Protein AF-A0A0R1QRH5-F1 (afdb_monomer_lite)

Radius of gyration: 29.54 Å; chains: 1; bounding box: 56×27×82 Å

Sequence (193 aa):
MGLSQEQFAEKVGSLTGSNTISKGTVNNWEHGRNKPNKARQVAIAKLGGITRDELINDEYGWELWSKATGISEERIKQEYDRMYQAGRVKKEDDIQDIIGQAVANLSGDGQTDAGAINQIEYAILNLGSMVDNFYIDDEKKKKYADKYGLLSFANLDDIFYDDMNPDVYHEIFKILQNTRMQLDDLKEKYHLH

Structure (mmCIF, N/CA/C/O backbone):
data_AF-A0A0R1QRH5-F1
#
_entry.id   AF-A0A0R1QRH5-F1
#
loop_
_atom_site.group_PDB
_atom_site.id
_atom_site.type_symbol
_atom_site.label_atom_id
_atom_site.label_alt_id
_atom_site.label_comp_id
_atom_site.label_asym_id
_atom_site.label_entity_id
_atom_site.label_seq_id
_atom_site.pdbx_PDB_ins_code
_atom_site.Cartn_x
_atom_site.Cartn_y
_atom_site.Cartn_z
_atom_site.occupancy
_atom_site.B_iso_or_equiv
_atom_site.auth_seq_id
_atom_site.auth_comp_id
_atom_site.auth_asym_id
_atom_site.auth_atom_id
_atom_site.pdbx_PDB_model_num
ATOM 1 N N . MET A 1 1 ? -6.198 -13.221 36.499 1.00 60.09 1 MET A N 1
ATOM 2 C CA . MET A 1 1 ? -6.002 -12.883 37.930 1.00 60.09 1 MET A CA 1
ATOM 3 C C . MET A 1 1 ? -7.073 -13.615 38.727 1.00 60.09 1 MET A C 1
ATOM 5 O O . MET A 1 1 ? -8.237 -13.350 38.486 1.00 60.09 1 MET A O 1
ATOM 9 N N . GLY A 1 2 ? -6.734 -14.576 39.590 1.00 77.50 2 GLY A N 1
ATOM 10 C CA . GLY A 1 2 ? -7.715 -15.410 40.314 1.00 77.50 2 GLY A CA 1
ATOM 11 C C . GLY A 1 2 ? -8.435 -14.700 41.471 1.00 77.50 2 GLY A C 1
ATOM 12 O O . GLY A 1 2 ? -8.489 -15.240 42.568 1.00 77.50 2 GLY A O 1
ATOM 13 N N . LEU A 1 3 ? -8.910 -13.471 41.256 1.00 88.94 3 LEU A N 1
ATOM 14 C CA . LEU A 1 3 ? -9.613 -12.664 42.257 1.00 88.94 3 LEU A CA 1
ATOM 15 C C . LEU A 1 3 ? -11.124 -12.839 42.113 1.00 88.94 3 LEU A C 1
ATOM 17 O O . LEU A 1 3 ? -11.632 -12.932 40.997 1.00 88.94 3 LEU A O 1
ATOM 21 N N . SER A 1 4 ? -11.854 -12.811 43.228 1.00 94.75 4 SER A N 1
ATOM 22 C CA . SER A 1 4 ? -13.307 -12.642 43.170 1.00 94.75 4 SER A CA 1
ATOM 23 C C . SER A 1 4 ? -13.672 -11.208 42.761 1.00 94.75 4 SER A C 1
ATOM 25 O O . SER A 1 4 ? -12.898 -10.273 42.977 1.00 94.75 4 SER A O 1
ATOM 27 N N . GLN A 1 5 ? -14.879 -11.006 42.223 1.00 93.25 5 GLN A N 1
ATOM 28 C CA . GLN A 1 5 ? -15.401 -9.667 41.910 1.00 93.25 5 GLN A CA 1
ATOM 29 C C . GLN A 1 5 ? -15.382 -8.727 43.134 1.00 93.25 5 GLN A C 1
ATOM 31 O O . GLN A 1 5 ? -15.121 -7.537 42.986 1.00 93.25 5 GLN A O 1
ATOM 36 N N . GLU A 1 6 ? -15.625 -9.260 44.339 1.00 94.81 6 GLU A N 1
ATOM 37 C CA . GLU A 1 6 ? -15.568 -8.518 45.610 1.00 94.81 6 GLU A CA 1
ATOM 38 C C . GLU A 1 6 ? -14.135 -8.027 45.892 1.00 94.81 6 GLU A C 1
ATOM 40 O O . GLU A 1 6 ? -13.902 -6.838 46.086 1.00 94.81 6 GLU A O 1
ATOM 45 N N . GLN A 1 7 ? -13.150 -8.927 45.801 1.00 94.19 7 GLN A N 1
ATOM 46 C CA . GLN A 1 7 ? -11.734 -8.606 46.021 1.00 94.19 7 GLN A CA 1
ATOM 47 C C . GLN A 1 7 ? -11.191 -7.641 44.963 1.00 94.19 7 GLN A C 1
ATOM 49 O O . GLN A 1 7 ? -10.349 -6.786 45.249 1.00 94.19 7 GLN A O 1
ATOM 54 N N . PHE A 1 8 ? -11.652 -7.782 43.719 1.00 94.44 8 PHE A N 1
ATOM 55 C CA . PHE A 1 8 ? -11.310 -6.860 42.647 1.00 94.44 8 PHE A CA 1
ATOM 56 C C . PHE A 1 8 ? -11.892 -5.465 42.912 1.00 94.44 8 PHE A C 1
ATOM 58 O O . PHE A 1 8 ? -11.172 -4.473 42.794 1.00 94.44 8 PHE A O 1
ATOM 65 N N . ALA A 1 9 ? -13.157 -5.384 43.344 1.00 94.38 9 ALA A N 1
ATOM 66 C CA . ALA A 1 9 ? -13.808 -4.131 43.714 1.00 94.38 9 ALA A CA 1
ATOM 67 C C . ALA A 1 9 ? -13.055 -3.403 44.840 1.00 94.38 9 ALA A C 1
ATOM 69 O O . ALA A 1 9 ? -12.775 -2.212 44.707 1.00 94.38 9 ALA A O 1
ATOM 70 N N . GLU A 1 10 ? -12.657 -4.122 45.894 1.00 93.94 10 GLU A N 1
ATOM 71 C CA . GLU A 1 10 ? -11.872 -3.575 47.010 1.00 93.94 10 GLU A CA 1
ATOM 72 C C . GLU A 1 10 ? -10.515 -3.025 46.552 1.00 93.94 10 GLU A C 1
ATOM 74 O O . GLU A 1 10 ? -10.138 -1.907 46.912 1.00 93.94 10 GLU A O 1
ATOM 79 N N . LYS A 1 11 ? -9.787 -3.771 45.710 1.00 93.75 11 LYS A N 1
ATOM 80 C CA . LYS A 1 11 ? -8.481 -3.340 45.184 1.00 93.75 11 LYS A CA 1
ATOM 81 C C . LYS A 1 11 ? -8.592 -2.084 44.319 1.00 93.75 11 LYS A C 1
ATOM 83 O O . LYS A 1 11 ? -7.797 -1.159 44.481 1.00 93.75 11 LYS A O 1
ATOM 88 N N . VAL A 1 12 ? -9.580 -2.024 43.424 1.00 93.44 12 VAL A N 1
ATOM 89 C CA . VAL A 1 12 ? -9.830 -0.828 42.601 1.00 93.44 12 VAL A CA 1
ATOM 90 C C . VAL A 1 12 ? -10.308 0.340 43.477 1.00 93.44 12 VAL A C 1
ATOM 92 O O . VAL A 1 12 ? -9.882 1.477 43.268 1.00 93.44 12 VAL A O 1
ATOM 95 N N . GLY A 1 13 ? -11.147 0.078 44.483 1.00 92.94 13 GLY A N 1
ATOM 96 C CA . GLY A 1 13 ? -11.632 1.074 45.443 1.00 92.94 13 GLY A CA 1
ATOM 97 C C . GLY A 1 13 ? -10.495 1.721 46.230 1.00 92.94 13 GLY A C 1
ATOM 98 O O . GLY A 1 13 ? -10.373 2.944 46.239 1.00 92.94 13 GLY A O 1
ATOM 99 N N . SER A 1 14 ? -9.588 0.907 46.775 1.00 92.62 14 SER A N 1
ATOM 100 C CA . SER A 1 14 ? -8.393 1.369 47.492 1.00 92.62 14 SER A CA 1
ATOM 101 C C . SER A 1 14 ? -7.494 2.260 46.624 1.00 92.62 14 SER A C 1
ATOM 103 O O . SER A 1 14 ? -7.075 3.328 47.063 1.00 92.62 14 SER A O 1
ATOM 105 N N . LEU A 1 15 ? -7.263 1.881 45.362 1.00 90.44 15 LEU A N 1
ATOM 106 C CA . LEU A 1 15 ? -6.448 2.662 44.422 1.00 90.44 15 LEU A CA 1
ATOM 107 C C . LEU A 1 15 ? -7.101 3.973 43.966 1.00 90.44 15 LEU A C 1
ATOM 109 O O . LEU A 1 15 ? -6.401 4.873 43.506 1.00 90.44 15 LEU A O 1
ATOM 113 N N . THR A 1 16 ? -8.426 4.079 44.060 1.00 90.12 16 THR A N 1
ATOM 114 C CA . THR A 1 16 ? -9.187 5.260 43.624 1.00 90.12 16 THR A CA 1
ATOM 115 C C . THR A 1 16 ? -9.696 6.117 44.784 1.00 90.12 16 THR A C 1
ATOM 117 O O . THR A 1 16 ? -10.337 7.135 44.536 1.00 90.12 16 THR A O 1
ATOM 120 N N . GLY A 1 17 ? -9.434 5.722 46.037 1.00 87.75 17 GLY A N 1
ATOM 121 C CA . GLY A 1 17 ? -9.999 6.367 47.228 1.00 87.75 17 GLY A CA 1
ATOM 122 C C . GLY A 1 17 ? -11.529 6.271 47.297 1.00 87.75 17 GLY A C 1
ATOM 123 O O . GLY A 1 17 ? -12.182 7.145 47.862 1.00 87.75 17 GLY A O 1
ATOM 124 N N . SER A 1 18 ? -12.115 5.252 46.662 1.00 81.44 18 SER A N 1
ATOM 125 C CA . SER A 1 18 ? -13.559 5.107 46.491 1.00 81.44 18 SER A CA 1
ATOM 126 C C . SER A 1 18 ? -14.101 3.938 47.306 1.00 81.44 18 SER A C 1
ATOM 128 O O . SER A 1 18 ? -13.726 2.791 47.082 1.00 81.44 18 SER A O 1
ATOM 130 N N . ASN A 1 19 ? -15.073 4.224 48.175 1.00 78.44 19 ASN A N 1
ATOM 131 C CA . ASN A 1 19 ? -15.760 3.214 48.991 1.00 78.44 19 ASN A CA 1
ATOM 132 C C . ASN A 1 19 ? -17.087 2.749 48.357 1.00 78.44 19 ASN A C 1
ATOM 134 O O . ASN A 1 19 ? -17.897 2.103 49.010 1.00 78.44 19 ASN A O 1
ATOM 138 N N . THR A 1 20 ? -17.350 3.128 47.100 1.00 80.94 20 THR A N 1
ATOM 139 C CA . THR A 1 20 ? -18.638 2.896 46.419 1.00 80.94 20 THR A CA 1
ATOM 140 C C . THR A 1 20 ? -18.567 1.845 45.314 1.00 80.94 20 THR A C 1
ATOM 142 O O . THR A 1 20 ? -19.569 1.579 44.650 1.00 80.94 20 THR A O 1
ATOM 145 N N . ILE A 1 21 ? -17.396 1.246 45.082 1.00 89.62 21 ILE A N 1
ATOM 146 C CA . ILE A 1 21 ? -17.233 0.186 44.085 1.00 89.62 21 ILE A CA 1
ATOM 147 C C . ILE A 1 21 ? -17.702 -1.124 44.715 1.00 89.62 21 ILE A C 1
ATOM 149 O O . ILE A 1 21 ? -17.049 -1.659 45.602 1.00 89.62 21 ILE A O 1
ATOM 153 N N . SER A 1 22 ? -18.853 -1.621 44.268 1.00 92.75 22 SER A N 1
ATOM 154 C CA . SER A 1 22 ? -19.425 -2.886 44.738 1.00 92.75 22 SER A CA 1
ATOM 155 C C . SER A 1 22 ? -19.122 -4.037 43.781 1.00 92.75 22 SER A C 1
ATOM 157 O O . SER A 1 22 ? -18.881 -3.817 42.589 1.00 92.75 22 SER A O 1
ATOM 159 N N . LYS A 1 23 ? -19.261 -5.279 44.257 1.00 94.75 23 LYS A N 1
ATOM 160 C CA . LYS A 1 23 ? -19.284 -6.478 43.404 1.00 94.75 23 LYS A CA 1
ATOM 161 C C . LYS A 1 23 ? -20.224 -6.331 42.201 1.00 94.75 23 LYS A C 1
ATOM 163 O O . LYS A 1 23 ? -19.854 -6.668 41.082 1.00 94.75 23 LYS A O 1
ATOM 168 N N . GLY A 1 24 ? -21.422 -5.774 42.407 1.00 94.44 24 GLY A N 1
ATOM 169 C CA . GLY A 1 24 ? -22.390 -5.545 41.328 1.00 94.44 24 GLY A CA 1
ATOM 170 C C . GLY A 1 24 ? -21.883 -4.578 40.251 1.00 94.44 24 GLY A C 1
ATOM 171 O O . GLY A 1 24 ? -22.200 -4.740 39.074 1.00 94.44 24 GLY A O 1
ATOM 172 N N . THR A 1 25 ? -21.050 -3.608 40.635 1.00 93.44 25 THR A N 1
ATOM 173 C CA . THR A 1 25 ? -20.404 -2.681 39.695 1.00 93.44 25 THR A CA 1
ATOM 174 C C . THR A 1 25 ? -19.393 -3.413 38.815 1.00 93.44 25 THR A C 1
ATOM 176 O O . THR A 1 25 ? -19.434 -3.258 37.599 1.00 93.44 25 THR A O 1
ATOM 179 N N . VAL A 1 26 ? -18.540 -4.252 39.413 1.00 93.44 26 VAL A N 1
ATOM 180 C CA . VAL A 1 26 ? -17.563 -5.074 38.677 1.00 93.44 26 VAL A CA 1
ATOM 181 C C . VAL A 1 26 ? -18.271 -6.059 37.750 1.00 93.44 26 VAL A C 1
ATOM 183 O O . VAL A 1 26 ? -17.925 -6.150 36.577 1.00 93.44 26 VAL A O 1
ATOM 186 N N . ASN A 1 27 ? -19.335 -6.705 38.230 1.00 94.44 27 ASN A N 1
ATOM 187 C CA . ASN A 1 27 ? -20.154 -7.592 37.410 1.00 94.44 27 ASN A CA 1
ATOM 188 C C . ASN A 1 27 ? -20.709 -6.883 36.162 1.00 94.44 27 ASN A C 1
ATOM 190 O O . ASN A 1 27 ? -20.750 -7.469 35.085 1.00 94.44 27 ASN A O 1
ATOM 194 N N . ASN A 1 28 ? -21.131 -5.621 36.279 1.00 93.94 28 ASN A N 1
ATOM 195 C CA . ASN A 1 28 ? -21.607 -4.859 35.125 1.00 93.94 28 ASN A CA 1
ATOM 196 C C . ASN A 1 28 ? -20.487 -4.524 34.126 1.00 93.94 28 ASN A C 1
ATOM 198 O O . ASN A 1 28 ? -20.770 -4.514 32.930 1.00 93.94 28 ASN A O 1
ATOM 202 N N . TRP A 1 29 ? -19.249 -4.304 34.585 1.00 92.19 29 TRP A N 1
ATOM 203 C CA . TRP A 1 29 ? -18.086 -4.115 33.706 1.00 92.19 29 TRP A CA 1
ATOM 204 C C . TRP A 1 29 ? -17.745 -5.389 32.935 1.00 92.19 29 TRP A C 1
ATOM 206 O O . TRP A 1 29 ? -17.597 -5.334 31.719 1.00 92.19 29 TRP A O 1
ATOM 216 N N . GLU A 1 30 ? -17.686 -6.533 33.622 1.00 85.69 30 GLU A N 1
ATOM 217 C CA . GLU A 1 30 ? -17.360 -7.834 33.014 1.00 85.69 30 GLU A CA 1
ATOM 218 C C . GLU A 1 30 ? -18.387 -8.268 31.961 1.00 85.69 30 GLU A C 1
ATOM 220 O O . GLU A 1 30 ? -18.036 -8.908 30.977 1.00 85.69 30 GLU A O 1
ATOM 225 N N . HIS A 1 31 ? -19.652 -7.881 32.138 1.00 86.00 31 HIS A N 1
ATOM 226 C CA . HIS A 1 31 ? -20.731 -8.177 31.191 1.00 86.00 31 HIS A CA 1
ATOM 227 C C . HIS A 1 31 ? -21.002 -7.028 30.206 1.00 86.00 31 HIS A C 1
ATOM 229 O O . HIS A 1 31 ? -22.035 -7.031 29.537 1.00 86.00 31 HIS A O 1
ATOM 235 N N . GLY A 1 32 ? -20.144 -6.002 30.161 1.00 81.12 32 GLY A N 1
ATOM 236 C CA . GLY A 1 32 ? -20.257 -4.888 29.213 1.00 81.12 32 GLY A CA 1
ATOM 237 C C . GLY A 1 32 ? -21.493 -3.993 29.382 1.00 81.12 32 GLY A C 1
ATOM 238 O O . GLY A 1 32 ? -21.798 -3.199 28.496 1.00 81.12 32 GLY A O 1
ATOM 239 N N . ARG A 1 33 ? -22.215 -4.077 30.509 1.00 86.25 33 ARG A N 1
ATOM 240 C CA . ARG A 1 33 ? -23.429 -3.273 30.761 1.00 86.25 33 ARG A CA 1
ATOM 241 C C . ARG A 1 33 ? -23.113 -1.801 31.007 1.00 86.25 33 ARG A C 1
ATOM 243 O O . ARG A 1 33 ? -23.929 -0.934 30.716 1.00 86.25 33 ARG A O 1
ATOM 250 N N . ASN A 1 34 ? -21.945 -1.513 31.577 1.00 86.94 34 ASN A N 1
ATOM 251 C CA . ASN A 1 34 ? -21.386 -0.170 31.670 1.00 86.94 34 ASN A CA 1
ATOM 252 C C . ASN A 1 34 ? -19.852 -0.228 31.676 1.00 86.94 34 ASN A C 1
ATOM 254 O O . ASN A 1 34 ? -19.261 -1.282 31.895 1.00 86.94 34 ASN A O 1
ATOM 258 N N . LYS A 1 35 ? -19.199 0.914 31.432 1.00 84.44 35 LYS A N 1
ATOM 259 C CA . LYS A 1 35 ? -17.733 1.018 31.439 1.00 84.44 35 LYS A CA 1
ATOM 260 C C . LYS A 1 35 ? -17.228 1.666 32.736 1.00 84.44 35 LYS A C 1
ATOM 262 O O . LYS A 1 35 ? -17.882 2.575 33.260 1.00 84.44 35 LYS A O 1
ATOM 267 N N . PRO A 1 36 ? -16.060 1.254 33.263 1.00 89.25 36 PRO A N 1
ATOM 268 C CA . PRO A 1 36 ? -15.395 1.986 34.335 1.00 89.25 36 PRO A CA 1
ATOM 269 C C . PRO A 1 36 ? -15.039 3.405 33.864 1.00 89.25 36 PRO A C 1
ATOM 271 O O . PRO A 1 36 ? -14.692 3.615 32.703 1.00 89.25 36 PRO A O 1
ATOM 274 N N . ASN A 1 37 ? -15.108 4.389 34.766 1.00 88.12 37 ASN A N 1
ATOM 275 C CA . ASN A 1 37 ? -14.683 5.763 34.473 1.00 88.12 37 ASN A CA 1
ATOM 276 C C . ASN A 1 37 ? -13.148 5.877 34.384 1.00 88.12 37 ASN A C 1
ATOM 278 O O . ASN A 1 37 ? -12.430 4.948 34.748 1.00 88.12 37 ASN A O 1
ATOM 282 N N . LYS A 1 38 ? -12.632 7.037 33.953 1.00 82.31 38 LYS A N 1
ATOM 283 C CA . LYS A 1 38 ? -11.192 7.248 33.713 1.00 82.31 38 LYS A CA 1
ATOM 284 C C . LYS A 1 38 ? -10.303 6.887 34.913 1.00 82.31 38 LYS A C 1
ATOM 286 O O . LYS A 1 38 ? -9.314 6.187 34.734 1.00 82.31 38 LYS A O 1
ATOM 291 N N . ALA A 1 39 ? -10.658 7.314 36.127 1.00 88.56 39 ALA A N 1
ATOM 292 C CA . ALA A 1 39 ? -9.879 7.005 37.331 1.00 88.56 39 ALA A CA 1
ATOM 293 C C . ALA A 1 39 ? -9.845 5.494 37.622 1.00 88.56 39 ALA A C 1
ATOM 295 O O . ALA A 1 39 ? -8.798 4.938 37.950 1.00 88.56 39 ALA A O 1
ATOM 296 N N . ARG A 1 40 ? -10.981 4.813 37.437 1.00 92.56 40 ARG A N 1
ATOM 297 C CA . ARG A 1 40 ? -11.092 3.359 37.606 1.00 92.56 40 ARG A CA 1
ATOM 298 C C . ARG A 1 40 ? -10.329 2.599 36.523 1.00 92.56 40 ARG A C 1
ATOM 300 O O . ARG A 1 40 ? -9.667 1.629 36.854 1.00 92.56 40 ARG A O 1
ATOM 307 N N . GLN A 1 41 ? -10.344 3.062 35.274 1.00 89.44 41 GLN A N 1
ATOM 308 C CA . GLN A 1 41 ? -9.533 2.489 34.191 1.00 89.44 41 GLN A CA 1
ATOM 309 C C . GLN A 1 41 ? -8.037 2.530 34.534 1.00 89.44 41 GLN A C 1
ATOM 311 O O . GLN A 1 41 ? -7.362 1.515 34.440 1.00 89.44 41 GLN A O 1
ATOM 316 N N . VAL A 1 42 ? -7.519 3.666 35.015 1.00 86.44 42 VAL A N 1
ATOM 317 C CA . VAL A 1 42 ? -6.109 3.767 35.447 1.00 86.44 42 VAL A CA 1
ATOM 318 C C . VAL A 1 42 ? -5.790 2.768 36.563 1.00 86.44 42 VAL A C 1
ATOM 320 O O . VAL A 1 42 ? -4.761 2.098 36.519 1.00 86.44 42 VAL A O 1
ATOM 323 N N . ALA A 1 43 ? -6.671 2.642 37.558 1.00 92.06 43 ALA A N 1
ATOM 324 C CA . ALA A 1 43 ? -6.479 1.703 38.661 1.00 92.06 43 ALA A CA 1
ATOM 325 C C . ALA A 1 43 ? -6.509 0.236 38.201 1.00 92.06 43 ALA A C 1
ATOM 327 O O . ALA A 1 43 ? -5.672 -0.554 38.629 1.00 92.06 43 ALA A O 1
ATOM 328 N N . ILE A 1 44 ? -7.438 -0.120 37.311 1.00 91.44 44 ILE A N 1
ATOM 329 C CA . ILE A 1 44 ? -7.543 -1.463 36.729 1.00 91.44 44 ILE A CA 1
ATOM 330 C C . ILE A 1 44 ? -6.289 -1.793 35.910 1.00 91.44 44 ILE A C 1
ATOM 332 O O . ILE A 1 44 ? -5.717 -2.866 36.083 1.00 91.44 44 ILE A O 1
ATOM 336 N N . ALA A 1 45 ? -5.819 -0.856 35.086 1.00 87.12 45 ALA A N 1
ATOM 337 C CA . ALA A 1 45 ? -4.615 -1.024 34.281 1.00 87.12 45 ALA A CA 1
ATOM 338 C C . ALA A 1 45 ? -3.389 -1.270 35.172 1.00 87.12 45 ALA A C 1
ATOM 340 O O . ALA A 1 45 ? -2.663 -2.247 34.995 1.00 87.12 45 ALA A O 1
ATOM 341 N N . LYS A 1 46 ? -3.252 -0.469 36.238 1.00 90.50 46 LYS A N 1
ATOM 342 C CA . LYS A 1 46 ? -2.205 -0.634 37.252 1.00 90.50 46 LYS A CA 1
ATOM 343 C C . LYS A 1 46 ? -2.244 -2.007 37.933 1.00 90.50 46 LYS A C 1
ATOM 345 O O . LYS A 1 46 ? -1.188 -2.572 38.192 1.00 90.50 46 LYS A O 1
ATOM 350 N N . LEU A 1 47 ? -3.430 -2.549 38.227 1.00 91.69 47 LEU A N 1
ATOM 351 C CA . LEU A 1 47 ? -3.568 -3.904 38.784 1.00 91.69 47 LEU A CA 1
ATOM 352 C C . LEU A 1 47 ? -3.153 -4.991 37.788 1.00 91.69 47 LEU A C 1
ATOM 354 O O . LEU A 1 47 ? -2.605 -6.008 38.203 1.00 91.69 47 LEU A O 1
ATOM 358 N N . GLY A 1 48 ? -3.415 -4.771 36.499 1.00 85.56 48 GLY A N 1
ATOM 359 C CA . GLY A 1 48 ? -3.006 -5.659 35.412 1.00 85.56 48 GLY A CA 1
ATOM 360 C C . GLY A 1 48 ? -1.542 -5.514 34.992 1.00 85.56 48 GLY A C 1
ATOM 361 O O . GLY A 1 48 ? -1.082 -6.315 34.189 1.00 85.56 48 GLY A O 1
ATOM 362 N N . GLY A 1 49 ? -0.813 -4.523 35.519 1.00 85.12 49 GLY A N 1
ATOM 363 C CA . GLY A 1 49 ? 0.556 -4.221 35.090 1.00 85.12 49 GLY A CA 1
ATOM 364 C C . GLY A 1 49 ? 0.648 -3.636 33.676 1.00 85.12 49 GLY A C 1
ATOM 365 O O . GLY A 1 49 ? 1.721 -3.671 33.088 1.00 85.12 49 GLY A O 1
ATOM 366 N N . ILE A 1 50 ? -0.459 -3.107 33.151 1.00 81.56 50 ILE A N 1
ATOM 367 C CA . ILE A 1 50 ? -0.565 -2.501 31.820 1.00 81.56 50 ILE A CA 1
ATOM 368 C C . ILE A 1 50 ? -0.831 -0.996 31.940 1.00 81.56 50 ILE A C 1
ATOM 370 O O . ILE A 1 50 ? -1.191 -0.477 33.003 1.00 81.56 50 ILE A O 1
ATOM 374 N N . THR A 1 51 ? -0.655 -0.268 30.848 1.00 78.06 51 THR A N 1
ATOM 375 C CA . THR A 1 51 ? -1.041 1.136 30.731 1.00 78.06 51 THR A CA 1
ATOM 376 C C . THR A 1 51 ? -2.556 1.275 30.630 1.00 78.06 51 THR A C 1
ATOM 378 O O . THR A 1 51 ? -3.280 0.350 30.258 1.00 78.06 51 THR A O 1
ATOM 381 N N . ARG A 1 52 ? -3.070 2.464 30.981 1.00 78.31 52 ARG A N 1
ATOM 382 C CA . ARG A 1 52 ? -4.488 2.770 30.767 1.00 78.31 52 ARG A CA 1
ATOM 383 C C . ARG A 1 52 ? -4.836 2.546 29.302 1.00 78.31 52 ARG A C 1
ATOM 385 O O . ARG A 1 52 ? -5.841 1.909 29.052 1.00 78.31 52 ARG A O 1
ATOM 392 N N . ASP A 1 53 ? -4.017 3.032 28.380 1.00 67.94 53 ASP A N 1
ATOM 393 C CA . ASP A 1 53 ? -4.308 2.928 26.955 1.00 67.94 53 ASP A CA 1
ATOM 394 C C . ASP A 1 53 ? -4.370 1.454 26.515 1.00 67.94 53 ASP A C 1
ATOM 396 O O . ASP A 1 53 ? -5.353 1.086 25.901 1.00 67.94 53 ASP A O 1
ATOM 400 N N . GLU A 1 54 ? -3.490 0.561 26.979 1.00 64.25 54 GLU A N 1
ATOM 401 C CA . GLU A 1 54 ? -3.620 -0.899 26.747 1.00 64.25 54 GLU A CA 1
ATOM 402 C C . GLU A 1 54 ? -4.895 -1.532 27.347 1.00 64.25 54 GLU A C 1
ATOM 404 O O . GLU A 1 54 ? -5.351 -2.570 26.879 1.00 64.25 54 GLU A O 1
ATOM 409 N N . LEU A 1 55 ? -5.485 -0.938 28.391 1.00 77.38 55 LEU A N 1
ATOM 410 C CA . LEU A 1 55 ? -6.732 -1.424 28.994 1.00 77.38 55 LEU A CA 1
ATOM 411 C C . LEU A 1 55 ? -7.985 -0.989 28.217 1.00 77.38 55 LEU A C 1
ATOM 413 O O . LEU A 1 55 ? -8.977 -1.716 28.187 1.00 77.38 55 LEU A O 1
ATOM 417 N N . ILE A 1 56 ? -7.998 0.245 27.709 1.00 74.62 56 ILE A N 1
ATOM 418 C CA . ILE A 1 56 ? -9.181 0.852 27.067 1.00 74.62 56 ILE A CA 1
ATOM 419 C C . ILE A 1 56 ? -9.117 0.872 25.553 1.00 74.62 56 ILE A C 1
ATOM 421 O O . ILE A 1 56 ? -10.179 0.983 24.936 1.00 74.62 56 ILE A O 1
ATOM 425 N N . ASN A 1 57 ? -7.927 0.814 24.969 1.00 60.22 57 ASN A N 1
ATOM 426 C CA . ASN A 1 57 ? -7.793 0.925 23.539 1.00 60.22 57 ASN A CA 1
ATOM 427 C C . ASN A 1 57 ? -7.821 -0.446 22.904 1.00 60.22 57 ASN A C 1
ATOM 429 O O . ASN A 1 57 ? -6.900 -1.248 23.015 1.00 60.22 57 ASN A O 1
ATOM 433 N N . ASP A 1 58 ? -8.901 -0.578 22.140 1.00 59.81 58 ASP A N 1
ATOM 434 C CA . ASP A 1 58 ? -8.775 -0.991 20.764 1.00 59.81 58 ASP A CA 1
ATOM 435 C C . ASP A 1 58 ? -8.472 -2.471 20.616 1.00 59.81 58 ASP A C 1
ATOM 437 O O . ASP A 1 58 ? -7.400 -2.870 20.172 1.00 59.81 58 ASP A O 1
ATOM 441 N N . GLU A 1 59 ? -9.487 -3.271 20.966 1.00 61.16 59 GLU A N 1
ATOM 442 C CA . GLU A 1 59 ? -9.525 -4.730 20.797 1.00 61.16 59 GLU A CA 1
ATOM 443 C C . GLU A 1 59 ? -8.935 -5.177 19.449 1.00 61.16 59 GLU A C 1
ATOM 445 O O . GLU A 1 59 ? -8.387 -6.272 19.352 1.00 61.16 59 GLU A O 1
ATOM 450 N N . TYR A 1 60 ? -9.003 -4.304 18.435 1.00 64.69 60 TYR A N 1
ATOM 451 C CA . TYR A 1 60 ? -8.569 -4.562 17.075 1.00 64.69 60 TYR A CA 1
ATOM 452 C C . TYR A 1 60 ? -7.551 -3.552 16.501 1.00 64.69 60 TYR A C 1
ATOM 454 O O . TYR A 1 60 ? -7.262 -3.625 15.319 1.00 64.69 60 TYR A O 1
ATOM 462 N N . GLY A 1 61 ? -6.947 -2.632 17.250 1.00 73.75 61 GLY A N 1
ATOM 463 C CA . GLY A 1 61 ? -5.893 -1.744 16.710 1.00 73.75 61 GLY A CA 1
ATOM 464 C C . GLY A 1 61 ? -6.309 -0.590 15.753 1.00 73.75 61 GLY A C 1
ATOM 465 O O . GLY A 1 61 ? -5.421 0.054 15.194 1.00 73.75 61 GLY A O 1
ATOM 466 N N . TRP A 1 62 ? -7.598 -0.253 15.585 1.00 81.69 62 TRP A N 1
ATOM 467 C CA . TRP A 1 62 ? -8.097 0.917 14.831 1.00 81.69 62 TRP A CA 1
ATOM 468 C C . TRP A 1 62 ? -7.390 2.261 15.113 1.00 81.69 62 TRP A C 1
ATOM 470 O O . TRP A 1 62 ? -7.035 2.965 14.168 1.00 81.69 62 TRP A O 1
ATOM 480 N N . GLU A 1 63 ? -7.197 2.652 16.377 1.00 83.75 63 GLU A N 1
ATOM 481 C CA . GLU A 1 63 ? -6.547 3.914 16.766 1.00 83.75 63 GLU A CA 1
ATOM 482 C C . GLU A 1 63 ? -5.056 3.882 16.407 1.00 83.75 63 GLU A C 1
ATOM 484 O O . GLU A 1 63 ? -4.495 4.888 15.963 1.00 83.75 63 GLU A O 1
ATOM 489 N N . LEU A 1 64 ? -4.406 2.723 16.568 1.00 84.25 64 LEU A N 1
ATOM 490 C CA . LEU A 1 64 ? -3.006 2.537 16.177 1.00 84.25 64 LEU A CA 1
ATOM 491 C C . LEU A 1 64 ? -2.841 2.704 14.666 1.00 84.25 64 LEU A C 1
ATOM 493 O O . LEU A 1 64 ? -1.986 3.475 14.227 1.00 84.25 64 LEU A O 1
ATOM 497 N N . TRP A 1 65 ? -3.698 2.051 13.881 1.00 89.38 65 TRP A N 1
ATOM 498 C CA . TRP A 1 65 ? -3.733 2.206 12.429 1.00 89.38 65 TRP A CA 1
ATOM 499 C C . TRP A 1 65 ? -4.038 3.644 12.019 1.00 89.38 65 TRP A C 1
ATOM 501 O O . TRP A 1 65 ? -3.374 4.179 11.131 1.00 89.38 65 TRP A O 1
ATOM 511 N N . SER A 1 66 ? -4.970 4.310 12.701 1.00 91.25 66 SER A N 1
ATOM 512 C CA . SER A 1 66 ? -5.289 5.708 12.426 1.00 91.25 66 SER A CA 1
ATOM 513 C C . SER A 1 66 ? -4.089 6.630 12.656 1.00 91.25 66 SER A C 1
ATOM 515 O O . SER A 1 66 ? -3.737 7.424 11.783 1.00 91.25 66 SER A O 1
ATOM 517 N N . LYS A 1 67 ? -3.382 6.473 13.782 1.00 90.06 67 LYS A N 1
ATOM 518 C CA . LYS A 1 67 ? -2.158 7.237 14.077 1.00 90.06 67 LYS A CA 1
ATOM 519 C C . LYS A 1 67 ? -1.019 6.946 13.103 1.00 90.06 67 LYS A C 1
ATOM 521 O O . LYS A 1 67 ? -0.304 7.872 12.735 1.00 90.06 67 LYS A O 1
ATOM 526 N N . ALA A 1 68 ? -0.833 5.686 12.712 1.00 90.81 68 ALA A N 1
ATOM 527 C CA . ALA A 1 68 ? 0.254 5.281 11.822 1.00 90.81 68 ALA A CA 1
ATOM 528 C C . ALA A 1 68 ? 0.049 5.760 10.377 1.00 90.81 68 ALA A C 1
ATOM 530 O O . ALA A 1 68 ? 1.014 6.090 9.695 1.00 90.81 68 ALA A O 1
ATOM 531 N N . THR A 1 69 ? -1.201 5.798 9.916 1.00 92.50 69 THR A N 1
ATOM 532 C CA . THR A 1 69 ? -1.543 6.073 8.509 1.00 92.50 69 THR A CA 1
ATOM 533 C C . THR A 1 69 ? -2.032 7.500 8.274 1.00 92.50 69 THR A C 1
ATOM 535 O O . THR A 1 69 ? -2.039 7.972 7.141 1.00 92.50 69 THR A O 1
ATOM 538 N N . GLY A 1 70 ? -2.479 8.191 9.327 1.00 94.56 70 GLY A N 1
ATOM 539 C CA . GLY A 1 70 ? -3.168 9.478 9.228 1.00 94.56 70 GLY A CA 1
ATOM 540 C C . GLY A 1 70 ? -4.621 9.379 8.740 1.00 94.56 70 GLY A C 1
ATOM 541 O O . GLY A 1 70 ? -5.294 10.404 8.625 1.00 94.56 70 GLY A O 1
ATOM 542 N N . ILE A 1 71 ? -5.136 8.176 8.466 1.00 94.06 71 ILE A N 1
ATOM 543 C CA . ILE A 1 71 ? -6.540 7.943 8.100 1.00 94.06 71 ILE A CA 1
ATOM 544 C C . ILE A 1 71 ? -7.377 7.892 9.383 1.00 94.06 71 ILE A C 1
ATOM 546 O O . ILE A 1 71 ? -6.975 7.255 10.348 1.00 94.06 71 ILE A O 1
ATOM 550 N N . SER A 1 72 ? -8.548 8.533 9.439 1.00 95.06 72 SER A N 1
ATOM 551 C CA . SER A 1 72 ? -9.370 8.500 10.660 1.00 95.06 72 SER A CA 1
ATOM 552 C C . SER A 1 72 ? -9.970 7.114 10.916 1.00 95.06 72 SER A C 1
ATOM 554 O O . SER A 1 72 ? -10.323 6.400 9.974 1.00 95.06 72 SER A O 1
ATOM 556 N N . GLU A 1 73 ? -10.149 6.749 12.188 1.00 90.00 73 GLU A N 1
ATOM 557 C CA . GLU A 1 73 ? -10.785 5.482 12.573 1.00 90.00 73 GLU A CA 1
ATOM 558 C C . GLU A 1 73 ? -12.145 5.274 11.901 1.00 90.00 73 GLU A C 1
ATOM 560 O O . GLU A 1 73 ? -12.471 4.163 11.489 1.00 90.00 73 GLU A O 1
ATOM 565 N N . GLU A 1 74 ? -12.947 6.334 11.779 1.00 90.88 74 GLU A N 1
ATOM 566 C CA . GLU A 1 74 ? -14.265 6.272 11.150 1.00 90.88 74 GLU A CA 1
ATOM 567 C C . GLU A 1 74 ? -14.165 5.848 9.688 1.00 90.88 74 GLU A C 1
ATOM 569 O O . GLU A 1 74 ? -14.963 5.027 9.244 1.00 90.88 74 GLU A O 1
ATOM 574 N N . ARG A 1 75 ? -13.176 6.362 8.945 1.00 95.00 75 ARG A N 1
ATOM 575 C CA . ARG A 1 75 ? -12.979 5.982 7.541 1.00 95.00 75 ARG A CA 1
ATOM 576 C C . ARG A 1 75 ? -12.542 4.529 7.416 1.00 95.00 75 ARG A C 1
ATOM 578 O O . ARG A 1 75 ? -13.062 3.823 6.558 1.00 95.00 75 ARG A O 1
ATOM 585 N N . ILE A 1 76 ? -11.640 4.070 8.286 1.00 94.12 76 ILE A N 1
ATOM 586 C CA . ILE A 1 76 ? -11.187 2.671 8.291 1.00 94.12 76 ILE A CA 1
ATOM 587 C C . ILE A 1 76 ? -12.368 1.734 8.602 1.00 94.12 76 ILE A C 1
ATOM 589 O O . ILE A 1 76 ? -12.562 0.737 7.910 1.00 94.12 76 ILE A O 1
ATOM 593 N N . LYS A 1 77 ? -13.214 2.080 9.583 1.00 90.50 77 LYS A N 1
ATOM 594 C CA . LYS A 1 77 ? -14.416 1.302 9.939 1.00 90.50 77 LYS A CA 1
ATOM 595 C C . LYS A 1 77 ? -15.470 1.304 8.824 1.00 90.50 77 LYS A C 1
ATOM 597 O O . LYS A 1 77 ? -16.051 0.264 8.536 1.00 90.50 77 LYS A O 1
ATOM 602 N N . GLN A 1 78 ? -15.682 2.437 8.155 1.00 93.50 78 GLN A N 1
ATOM 603 C CA . GLN A 1 78 ? -16.572 2.514 6.990 1.00 93.50 78 GLN A CA 1
ATOM 604 C C . GLN A 1 78 ? -16.088 1.625 5.840 1.00 93.50 78 GLN A C 1
ATOM 606 O O . GLN A 1 78 ? -16.897 0.971 5.183 1.00 93.50 78 GLN A O 1
ATOM 611 N N . GLU A 1 79 ? -14.777 1.581 5.603 1.00 94.69 79 GLU A N 1
ATOM 612 C CA . GLU A 1 79 ? -14.204 0.725 4.568 1.00 94.69 79 GLU A CA 1
ATOM 613 C C . GLU A 1 79 ? -14.285 -0.763 4.936 1.00 94.69 79 GLU A C 1
ATOM 615 O O . GLU A 1 79 ? -14.637 -1.581 4.085 1.00 94.69 79 GLU A O 1
ATOM 620 N N . TYR A 1 80 ? -14.063 -1.109 6.209 1.00 91.06 80 TYR A N 1
ATOM 621 C CA . TYR A 1 80 ? -14.352 -2.442 6.744 1.00 91.06 80 TYR A CA 1
ATOM 622 C C . TYR A 1 80 ? -15.801 -2.859 6.445 1.00 91.06 80 TYR A C 1
ATOM 624 O O . TYR A 1 80 ? -16.035 -3.925 5.870 1.00 91.06 80 TYR A O 1
ATOM 632 N N . ASP A 1 81 ? -16.774 -2.001 6.769 1.00 88.81 81 ASP A N 1
ATOM 633 C CA . ASP A 1 81 ? -18.190 -2.288 6.539 1.00 88.81 81 ASP A CA 1
ATOM 634 C C . ASP A 1 81 ? -18.476 -2.474 5.044 1.00 88.81 81 ASP A C 1
ATOM 636 O O . ASP A 1 81 ? -19.149 -3.431 4.658 1.00 88.81 81 ASP A O 1
ATOM 640 N N . ARG A 1 82 ? -17.921 -1.612 4.180 1.00 94.31 82 ARG A N 1
ATOM 641 C CA . ARG A 1 82 ? -18.037 -1.746 2.719 1.00 94.31 82 ARG A CA 1
ATOM 642 C C . ARG A 1 82 ? -17.509 -3.099 2.241 1.00 94.31 82 ARG A C 1
ATOM 644 O O . ARG A 1 82 ? -18.194 -3.781 1.478 1.00 94.31 82 ARG A O 1
ATOM 651 N N . MET A 1 83 ? -16.312 -3.493 2.679 1.00 94.19 83 MET A N 1
ATOM 652 C CA . MET A 1 83 ? -15.692 -4.771 2.317 1.00 94.19 83 MET A CA 1
ATOM 653 C C . MET A 1 83 ? -16.533 -5.963 2.784 1.00 94.19 83 MET A C 1
ATOM 655 O O . MET A 1 83 ? -16.707 -6.922 2.027 1.00 94.19 83 MET A O 1
ATOM 659 N N . TYR A 1 84 ? -17.088 -5.890 3.996 1.00 89.06 84 TYR A N 1
ATOM 660 C CA . TYR A 1 84 ? -17.965 -6.921 4.543 1.00 89.06 84 TYR A CA 1
ATOM 661 C C . TYR A 1 84 ? -19.261 -7.049 3.733 1.00 89.06 84 TYR A C 1
ATOM 663 O O . TYR A 1 84 ? -19.624 -8.148 3.313 1.00 89.06 84 TYR A O 1
ATOM 671 N N . GLN A 1 85 ? -19.928 -5.930 3.427 1.00 90.94 85 GLN A N 1
ATOM 672 C CA . GLN A 1 85 ? -21.145 -5.926 2.602 1.00 90.94 85 GLN A CA 1
ATOM 673 C C . GLN A 1 85 ? -20.888 -6.413 1.171 1.00 90.94 85 GLN A C 1
ATOM 675 O O . GLN A 1 85 ? -21.741 -7.064 0.572 1.00 90.94 85 GLN A O 1
ATOM 680 N N . ALA A 1 86 ? -19.703 -6.137 0.625 1.00 93.75 86 ALA A N 1
ATOM 681 C CA . ALA A 1 86 ? -19.281 -6.625 -0.683 1.00 93.75 86 ALA A CA 1
ATOM 682 C C . ALA A 1 86 ? -18.865 -8.111 -0.683 1.00 93.75 86 ALA A C 1
ATOM 684 O O . ALA A 1 86 ? -18.498 -8.635 -1.735 1.00 93.75 86 ALA A O 1
ATOM 685 N N . GLY A 1 87 ? -18.874 -8.787 0.472 1.00 92.19 87 GLY A N 1
ATOM 686 C CA . GLY A 1 87 ? -18.453 -10.183 0.605 1.00 92.19 87 GLY A CA 1
ATOM 687 C C . GLY A 1 87 ? -16.956 -10.407 0.370 1.00 92.19 87 GLY A C 1
ATOM 688 O O . GLY A 1 87 ? -16.549 -11.526 0.062 1.00 92.19 87 GLY A O 1
ATOM 689 N N . ARG A 1 88 ? -16.135 -9.353 0.482 1.00 90.69 88 ARG A N 1
ATOM 690 C CA . ARG A 1 88 ? -14.671 -9.423 0.328 1.00 90.69 88 ARG A CA 1
ATOM 691 C C . ARG A 1 88 ? -13.978 -9.960 1.575 1.00 90.69 88 ARG A C 1
ATOM 693 O O . ARG A 1 88 ? -12.890 -10.508 1.457 1.00 90.69 88 ARG A O 1
ATOM 700 N N . VAL A 1 89 ? -14.615 -9.804 2.733 1.00 88.81 89 VAL A N 1
ATOM 701 C CA . VAL A 1 89 ? -14.143 -10.287 4.036 1.00 88.81 89 VAL A CA 1
ATOM 702 C C . VAL A 1 89 ? -15.301 -10.878 4.827 1.00 88.81 89 VAL A C 1
ATOM 704 O O . VAL A 1 89 ? -16.466 -10.534 4.603 1.00 88.81 89 VAL A O 1
ATOM 707 N N . LYS A 1 90 ? -14.983 -11.769 5.759 1.00 82.06 90 LYS A N 1
ATOM 708 C CA . LYS A 1 90 ? -15.926 -12.435 6.656 1.00 82.06 90 LYS A CA 1
ATOM 709 C C . LYS A 1 90 ? -15.609 -12.095 8.110 1.00 82.06 90 LYS A C 1
ATOM 711 O O . LYS A 1 90 ? -14.557 -11.552 8.424 1.00 82.06 90 LYS A O 1
ATOM 716 N N . LYS A 1 91 ? -16.538 -12.407 9.018 1.00 71.44 91 LYS A N 1
ATOM 717 C CA . LYS A 1 91 ? -16.360 -12.131 10.457 1.00 71.44 91 LYS A CA 1
ATOM 718 C C . LYS A 1 91 ? -15.312 -13.025 11.108 1.00 71.44 91 LYS A C 1
ATOM 720 O O . LYS A 1 91 ? -14.822 -12.685 12.176 1.00 71.44 91 LYS A O 1
ATOM 725 N N . GLU A 1 92 ? -15.036 -14.172 10.500 1.00 78.81 92 GLU A N 1
ATOM 726 C CA . GLU A 1 92 ? -14.073 -15.150 10.997 1.00 78.81 92 GLU A CA 1
ATOM 727 C C . GLU A 1 92 ? -12.640 -14.860 10.528 1.00 78.81 92 GLU A C 1
ATOM 729 O O . GLU A 1 92 ? -11.713 -15.500 11.021 1.00 78.81 92 GLU A O 1
ATOM 734 N N . ASP A 1 93 ? -12.466 -13.930 9.582 1.00 75.06 93 ASP A N 1
ATOM 735 C CA . ASP A 1 93 ? -11.151 -13.524 9.088 1.00 75.06 93 ASP A CA 1
ATOM 736 C C . ASP A 1 93 ? -10.402 -12.716 10.167 1.00 75.06 93 ASP A C 1
ATOM 738 O O . ASP A 1 93 ? -11.018 -12.087 11.035 1.00 75.06 93 ASP A O 1
ATOM 742 N N . ASP A 1 94 ? -9.066 -12.731 10.123 1.00 82.88 94 ASP A N 1
ATOM 743 C CA . ASP A 1 94 ? -8.245 -11.999 11.089 1.00 82.88 94 ASP A CA 1
ATOM 744 C C . ASP A 1 94 ? -8.496 -10.492 10.968 1.00 82.88 94 ASP A C 1
ATOM 746 O O . ASP A 1 94 ? -8.291 -9.874 9.924 1.00 82.88 94 ASP A O 1
ATOM 750 N N . ILE A 1 95 ? -8.944 -9.883 12.061 1.00 81.69 95 ILE A N 1
ATOM 751 C CA . ILE A 1 95 ? -9.327 -8.476 12.073 1.00 81.69 95 ILE A CA 1
ATOM 752 C C . ILE A 1 95 ? -8.158 -7.530 11.764 1.00 81.69 95 ILE A C 1
ATOM 754 O O . ILE A 1 95 ? -8.395 -6.485 11.165 1.00 81.69 95 ILE A O 1
ATOM 758 N N . GLN A 1 96 ? -6.909 -7.884 12.092 1.00 83.56 96 GLN A N 1
ATOM 759 C CA . GLN A 1 96 ? -5.739 -7.081 11.718 1.00 83.56 96 GLN A CA 1
ATOM 760 C C . GLN A 1 96 ? -5.511 -7.099 10.208 1.00 83.56 96 GLN A C 1
ATOM 762 O O . GLN A 1 96 ? -5.238 -6.047 9.627 1.00 83.56 96 GLN A O 1
ATOM 767 N N . ASP A 1 97 ? -5.686 -8.255 9.564 1.00 87.50 97 ASP A N 1
ATOM 768 C CA . ASP A 1 97 ? -5.574 -8.381 8.107 1.00 87.50 97 ASP A CA 1
ATOM 769 C C . ASP A 1 97 ? -6.673 -7.577 7.406 1.00 87.50 97 ASP A C 1
ATOM 771 O O . ASP A 1 97 ? -6.414 -6.870 6.428 1.00 87.50 97 ASP A O 1
ATOM 775 N N . ILE A 1 98 ? -7.900 -7.614 7.938 1.00 89.56 98 ILE A N 1
ATOM 776 C CA . ILE A 1 98 ? -9.009 -6.825 7.395 1.00 89.56 98 ILE A CA 1
ATOM 777 C C . ILE A 1 98 ? -8.725 -5.324 7.533 1.00 89.56 98 ILE A C 1
ATOM 779 O O . ILE A 1 98 ? -8.960 -4.568 6.589 1.00 89.56 98 ILE A O 1
ATOM 783 N N . ILE A 1 99 ? -8.212 -4.879 8.683 1.00 89.81 99 ILE A N 1
ATOM 784 C CA . ILE A 1 99 ? -7.870 -3.469 8.904 1.00 89.81 99 ILE A CA 1
ATOM 785 C C . ILE A 1 99 ? -6.746 -3.029 7.970 1.00 89.81 99 ILE A C 1
ATOM 787 O O . ILE A 1 99 ? -6.861 -1.978 7.337 1.00 89.81 99 ILE A O 1
ATOM 791 N N . GLY A 1 100 ? -5.700 -3.845 7.829 1.00 91.88 100 GLY A N 1
ATOM 792 C CA . GLY A 1 100 ? -4.618 -3.595 6.883 1.00 91.88 100 GLY A CA 1
ATOM 793 C C . GLY A 1 100 ? -5.131 -3.482 5.448 1.00 91.88 100 GLY A C 1
ATOM 794 O O . GLY A 1 100 ? -4.763 -2.554 4.729 1.00 91.88 100 GLY A O 1
ATOM 795 N N . GLN A 1 101 ? -6.053 -4.359 5.044 1.00 94.31 101 GLN A N 1
ATOM 796 C CA . GLN A 1 101 ? -6.677 -4.298 3.724 1.00 94.31 101 GLN A CA 1
ATOM 797 C C . GLN A 1 101 ? -7.560 -3.054 3.547 1.00 94.31 101 GLN A C 1
ATOM 799 O O . GLN A 1 101 ? -7.535 -2.447 2.476 1.00 94.31 101 GLN A O 1
ATOM 804 N N . ALA A 1 102 ? -8.313 -2.648 4.572 1.00 94.75 102 ALA A N 1
ATOM 805 C CA . ALA A 1 102 ? -9.116 -1.427 4.540 1.00 94.75 102 ALA A CA 1
ATOM 806 C C . ALA A 1 102 ? -8.229 -0.184 4.382 1.00 94.75 102 ALA A C 1
ATOM 808 O O . ALA A 1 102 ? -8.503 0.681 3.551 1.00 94.75 102 ALA A O 1
ATOM 809 N N . VAL A 1 103 ? -7.117 -0.124 5.117 1.00 94.88 103 VAL A N 1
ATOM 810 C CA . VAL A 1 103 ? -6.103 0.926 4.964 1.00 94.88 103 VAL A CA 1
ATOM 811 C C . VAL A 1 103 ? -5.516 0.915 3.554 1.00 94.88 103 VAL A C 1
ATOM 813 O O . VAL A 1 103 ? -5.480 1.963 2.917 1.00 94.88 103 VAL A O 1
ATOM 816 N N . ALA A 1 104 ? -5.117 -0.248 3.029 1.00 93.81 104 ALA A N 1
ATOM 817 C CA . ALA A 1 104 ? -4.587 -0.353 1.670 1.00 93.81 104 ALA A CA 1
ATOM 818 C C . ALA A 1 104 ? -5.601 0.145 0.627 1.00 93.81 104 ALA A C 1
ATOM 820 O O . ALA A 1 104 ? -5.238 0.900 -0.272 1.00 93.81 104 ALA A O 1
ATOM 821 N N . ASN A 1 105 ? -6.884 -0.209 0.770 1.00 94.38 105 ASN A N 1
ATOM 822 C CA . ASN A 1 105 ? -7.943 0.271 -0.121 1.00 94.38 105 ASN A CA 1
ATOM 823 C C . ASN A 1 105 ? -8.062 1.799 -0.087 1.00 94.38 105 ASN A C 1
ATOM 825 O O . ASN A 1 105 ? -8.178 2.422 -1.139 1.00 94.38 105 ASN A O 1
ATOM 829 N N . LEU A 1 106 ? -8.021 2.395 1.109 1.00 92.81 106 LEU A N 1
ATOM 830 C CA . LEU A 1 106 ? -8.141 3.843 1.309 1.00 92.81 106 LEU A CA 1
ATOM 831 C C . LEU A 1 106 ? -6.908 4.630 0.853 1.00 92.81 106 LEU A C 1
ATOM 833 O O . LEU A 1 106 ? -7.032 5.829 0.608 1.00 92.81 106 LEU A O 1
ATOM 837 N N . SER A 1 107 ? -5.755 3.970 0.752 1.00 90.00 107 SER A N 1
ATOM 838 C CA . SER A 1 107 ? -4.508 4.529 0.221 1.00 90.00 107 SER A CA 1
ATOM 839 C C . SER A 1 107 ? -4.333 4.301 -1.285 1.00 90.00 107 SER A C 1
ATOM 841 O O . SER A 1 107 ? -3.314 4.699 -1.834 1.00 90.00 107 SER A O 1
ATOM 843 N N . GLY A 1 108 ? -5.290 3.644 -1.951 1.00 87.00 108 GLY A N 1
ATOM 844 C CA . GLY A 1 108 ? -5.215 3.351 -3.384 1.00 87.00 108 GLY A CA 1
ATOM 845 C C . GLY A 1 108 ? -4.361 2.130 -3.747 1.00 87.00 108 GLY A C 1
ATOM 846 O O . GLY A 1 108 ? -4.259 1.802 -4.920 1.00 87.00 108 GLY A O 1
ATOM 847 N N . ASP A 1 109 ? -3.798 1.413 -2.773 1.00 86.12 109 ASP A N 1
ATOM 848 C CA . ASP A 1 109 ? -2.926 0.242 -2.990 1.00 86.12 109 ASP A CA 1
ATOM 849 C C . ASP A 1 109 ? -3.632 -1.103 -2.748 1.00 86.12 109 ASP A C 1
ATOM 851 O O . ASP A 1 109 ? -3.037 -2.176 -2.859 1.00 86.12 109 ASP A O 1
ATOM 855 N N . GLY A 1 110 ? -4.909 -1.056 -2.374 1.00 90.50 110 GLY A N 1
ATOM 856 C CA . GLY A 1 110 ? -5.698 -2.224 -2.010 1.00 90.50 110 GLY A CA 1
ATOM 857 C C . GLY A 1 110 ? -6.511 -2.831 -3.154 1.00 90.50 110 GLY A C 1
ATOM 858 O O . GLY A 1 110 ? -6.268 -2.616 -4.336 1.00 90.50 110 GLY A O 1
ATOM 859 N N . GLN A 1 111 ? -7.525 -3.615 -2.793 1.00 91.25 111 GLN A N 1
ATOM 860 C CA . GLN A 1 111 ? -8.445 -4.281 -3.718 1.00 91.25 111 GLN A CA 1
ATOM 861 C C . GLN A 1 111 ? -9.526 -3.315 -4.236 1.00 91.25 111 GLN A C 1
ATOM 863 O O . GLN A 1 111 ? -10.727 -3.502 -4.007 1.00 91.25 111 GLN A O 1
ATOM 868 N N . THR A 1 112 ? -9.089 -2.266 -4.926 1.00 92.56 112 THR A N 1
ATOM 869 C CA . THR A 1 112 ? -9.924 -1.231 -5.552 1.00 92.56 112 THR A CA 1
ATOM 870 C C . THR A 1 112 ? -9.583 -1.104 -7.036 1.00 92.56 112 THR A C 1
ATOM 872 O O . THR A 1 112 ? -8.586 -1.663 -7.493 1.00 92.56 112 THR A O 1
ATOM 875 N N . ASP A 1 113 ? -10.389 -0.367 -7.804 1.00 94.38 113 ASP A N 1
ATOM 876 C CA . ASP A 1 113 ? -10.069 -0.089 -9.211 1.00 94.38 113 ASP A CA 1
ATOM 877 C C . ASP A 1 113 ? -8.759 0.711 -9.333 1.00 94.38 113 ASP A C 1
ATOM 879 O O . ASP A 1 113 ? -7.918 0.391 -10.170 1.00 94.38 113 ASP A O 1
ATOM 883 N N . ALA A 1 114 ? -8.542 1.690 -8.442 1.00 93.31 114 ALA A N 1
ATOM 884 C CA . ALA A 1 114 ? -7.284 2.435 -8.344 1.00 93.31 114 ALA A CA 1
ATOM 885 C C . ALA A 1 114 ? -6.097 1.501 -8.065 1.00 93.31 114 ALA A C 1
ATOM 887 O O . ALA A 1 114 ? -5.087 1.560 -8.764 1.00 93.31 114 ALA A O 1
ATOM 888 N N . GLY A 1 115 ? -6.254 0.581 -7.107 1.00 93.88 115 GLY A N 1
ATOM 889 C CA . GLY A 1 115 ? -5.224 -0.394 -6.766 1.00 93.88 115 GLY A CA 1
ATOM 890 C C . GLY A 1 115 ? -4.938 -1.375 -7.892 1.00 93.88 115 GLY A C 1
ATOM 891 O O . GLY A 1 115 ? -3.776 -1.644 -8.181 1.00 93.88 115 GLY A O 1
ATOM 892 N N . ALA A 1 116 ? -5.962 -1.849 -8.604 1.00 95.50 116 ALA A N 1
ATOM 893 C CA . ALA A 1 116 ? -5.768 -2.680 -9.788 1.00 95.50 116 ALA A CA 1
ATOM 894 C C . ALA A 1 116 ? -4.922 -1.955 -10.846 1.00 95.50 116 ALA A C 1
ATOM 896 O O . ALA A 1 116 ? -3.988 -2.543 -11.391 1.00 95.50 116 ALA A O 1
ATOM 897 N N . ILE A 1 117 ? -5.202 -0.671 -11.091 1.00 96.25 117 ILE A N 1
ATOM 898 C CA . ILE A 1 117 ? -4.418 0.143 -12.020 1.00 96.25 117 ILE A CA 1
ATOM 899 C C . ILE A 1 117 ? -2.979 0.331 -11.510 1.00 96.25 117 ILE A C 1
ATOM 901 O O . ILE A 1 117 ? -2.043 0.055 -12.258 1.00 96.25 117 ILE A O 1
ATOM 905 N N . ASN A 1 118 ? -2.783 0.713 -10.243 1.00 94.00 118 ASN A N 1
ATOM 906 C CA . ASN A 1 118 ? -1.455 0.902 -9.642 1.00 94.00 118 ASN A CA 1
ATOM 907 C C . ASN A 1 118 ? -0.586 -0.363 -9.742 1.00 94.00 118 ASN A C 1
ATOM 909 O O . ASN A 1 118 ? 0.599 -0.289 -10.070 1.00 94.00 118 ASN A O 1
ATOM 913 N N . GLN A 1 119 ? -1.173 -1.542 -9.514 1.00 94.00 119 GLN A N 1
ATOM 914 C CA . GLN A 1 119 ? -0.462 -2.817 -9.640 1.00 94.00 119 GLN A CA 1
ATOM 915 C C . GLN A 1 119 ? -0.053 -3.113 -11.090 1.00 94.00 119 GLN A C 1
ATOM 917 O O . GLN A 1 119 ? 1.052 -3.604 -11.331 1.00 94.00 119 GLN A O 1
ATOM 922 N N . ILE A 1 120 ? -0.903 -2.789 -12.070 1.00 96.38 120 ILE A N 1
ATOM 923 C CA . ILE A 1 120 ? -0.557 -2.936 -13.491 1.00 96.38 120 ILE A CA 1
ATOM 924 C C . ILE A 1 120 ? 0.558 -1.957 -13.873 1.00 96.38 120 ILE A C 1
ATOM 926 O O . ILE A 1 120 ? 1.505 -2.351 -14.549 1.00 96.38 120 ILE A O 1
ATOM 930 N N . GLU A 1 121 ? 0.500 -0.707 -13.418 1.00 95.31 121 GLU A N 1
ATOM 931 C CA . GLU A 1 121 ? 1.559 0.279 -13.662 1.00 95.31 121 GLU A CA 1
ATOM 932 C C . GLU A 1 121 ? 2.900 -0.165 -13.071 1.00 95.31 121 GLU A C 1
ATOM 934 O O . GLU A 1 121 ? 3.933 -0.071 -13.738 1.00 95.31 121 GLU A O 1
ATOM 939 N N . TYR A 1 122 ? 2.892 -0.723 -11.858 1.00 95.06 122 TYR A N 1
ATOM 940 C CA . TYR A 1 122 ? 4.084 -1.319 -11.260 1.00 95.06 122 TYR A CA 1
ATOM 941 C C . TYR A 1 122 ? 4.609 -2.502 -12.088 1.00 95.06 122 TYR A C 1
ATOM 943 O O . TYR A 1 122 ? 5.813 -2.612 -12.334 1.00 95.06 122 TYR A O 1
ATOM 951 N N . ALA A 1 123 ? 3.720 -3.365 -12.588 1.00 97.25 123 ALA A N 1
ATOM 952 C CA . ALA A 1 123 ? 4.106 -4.452 -13.483 1.00 97.25 123 ALA A CA 1
ATOM 953 C C . ALA A 1 123 ? 4.724 -3.932 -14.794 1.00 97.25 123 ALA A C 1
ATOM 955 O O . ALA A 1 123 ? 5.722 -4.486 -15.248 1.00 97.25 123 ALA A O 1
ATOM 956 N N . ILE A 1 124 ? 4.201 -2.844 -15.367 1.00 98.00 124 ILE A N 1
ATOM 957 C CA . ILE A 1 124 ? 4.762 -2.190 -16.560 1.00 98.00 124 ILE A CA 1
ATOM 958 C C . ILE A 1 124 ? 6.188 -1.684 -16.300 1.00 98.00 124 ILE A C 1
ATOM 960 O O . ILE A 1 124 ? 7.056 -1.863 -17.154 1.00 98.00 124 ILE A O 1
ATOM 964 N N . LEU A 1 125 ? 6.462 -1.108 -15.124 1.00 95.56 125 LEU A N 1
ATOM 965 C CA . LEU A 1 125 ? 7.822 -0.697 -14.749 1.00 95.56 125 LEU A CA 1
ATOM 966 C C . LEU A 1 125 ? 8.779 -1.895 -14.700 1.00 95.56 125 LEU A C 1
ATOM 968 O O . LEU A 1 125 ? 9.872 -1.831 -15.262 1.00 95.56 125 LEU A O 1
ATOM 972 N N . ASN A 1 126 ? 8.344 -3.008 -14.103 1.00 96.94 126 ASN A N 1
ATOM 973 C CA . ASN A 1 126 ? 9.136 -4.239 -14.062 1.00 96.94 126 ASN A CA 1
ATOM 974 C C . ASN A 1 126 ? 9.369 -4.826 -15.459 1.00 96.94 126 ASN A C 1
ATOM 976 O O . ASN A 1 126 ? 10.458 -5.326 -15.735 1.00 96.94 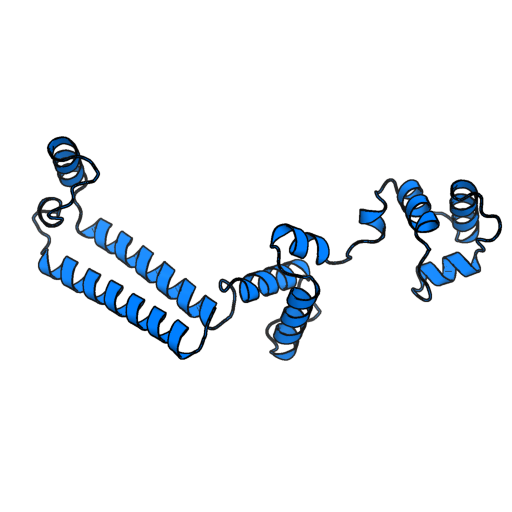126 ASN A O 1
ATOM 980 N N . LEU A 1 127 ? 8.378 -4.743 -16.355 1.00 98.06 127 LEU A N 1
ATOM 981 C CA . LEU A 1 127 ? 8.549 -5.120 -17.759 1.00 98.06 127 LEU A CA 1
ATOM 982 C C . LEU A 1 127 ? 9.595 -4.236 -18.446 1.00 98.06 127 LEU A C 1
ATOM 984 O O . LEU A 1 127 ? 10.422 -4.763 -19.180 1.00 98.06 127 LEU A O 1
ATOM 988 N N . GLY A 1 128 ? 9.622 -2.931 -18.164 1.00 96.19 128 GLY A N 1
ATOM 989 C CA . GLY A 1 128 ? 10.675 -2.031 -18.642 1.00 96.19 128 GLY A CA 1
ATOM 990 C C . GLY A 1 128 ? 12.070 -2.481 -18.200 1.00 96.19 128 GLY A C 1
ATOM 991 O O . GLY A 1 128 ? 12.946 -2.673 -19.037 1.00 96.19 128 GLY A O 1
ATOM 992 N N . SER A 1 129 ? 12.257 -2.764 -16.907 1.00 95.56 129 SER A N 1
ATOM 993 C CA . SER A 1 129 ? 13.533 -3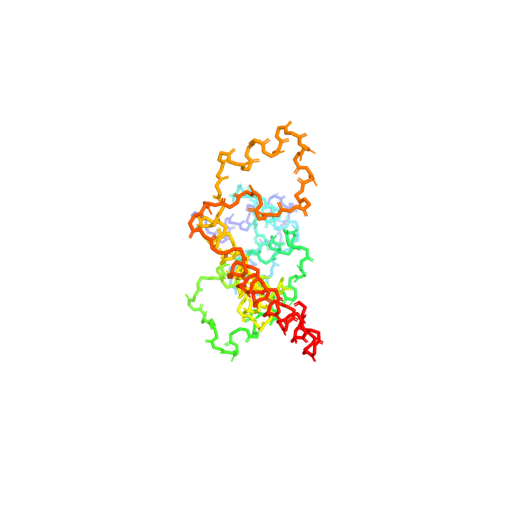.291 -16.395 1.00 95.56 129 SER A CA 1
ATOM 994 C C . SER A 1 129 ? 13.890 -4.664 -16.969 1.00 95.56 129 SER A C 1
ATOM 996 O O . SER A 1 129 ? 15.059 -4.967 -17.190 1.00 95.56 129 SER A O 1
ATOM 998 N N . MET A 1 130 ? 12.894 -5.513 -17.226 1.00 97.31 130 MET A N 1
ATOM 999 C CA . MET A 1 130 ? 13.114 -6.790 -17.898 1.00 97.31 130 MET A CA 1
ATOM 1000 C C . MET A 1 130 ? 13.619 -6.578 -19.327 1.00 97.31 130 MET A C 1
ATOM 1002 O O . MET A 1 130 ? 14.552 -7.265 -19.726 1.00 97.31 130 MET A O 1
ATOM 1006 N N . VAL A 1 131 ? 13.040 -5.635 -20.075 1.00 96.44 131 VAL A N 1
ATOM 1007 C CA . VAL A 1 131 ? 13.494 -5.270 -21.425 1.00 96.44 131 VAL A CA 1
ATOM 1008 C C . VAL A 1 131 ? 14.924 -4.738 -21.377 1.00 96.44 131 VAL A C 1
ATOM 1010 O O . VAL A 1 131 ? 15.754 -5.206 -22.149 1.00 96.44 131 VAL A O 1
ATOM 1013 N N . ASP A 1 132 ? 15.249 -3.857 -20.429 1.00 94.75 132 ASP A N 1
ATOM 1014 C CA . ASP A 1 132 ? 16.615 -3.355 -20.243 1.00 94.75 132 ASP A CA 1
ATOM 1015 C C . ASP A 1 132 ? 17.638 -4.496 -20.112 1.00 94.75 132 ASP A C 1
ATOM 1017 O O . ASP A 1 132 ? 18.678 -4.451 -20.760 1.00 94.75 132 ASP A O 1
ATOM 1021 N N . ASN A 1 133 ? 17.320 -5.564 -19.371 1.00 95.56 133 ASN A N 1
ATOM 1022 C CA . ASN A 1 133 ? 18.219 -6.714 -19.197 1.00 95.56 133 ASN A CA 1
ATOM 1023 C C . ASN A 1 133 ? 18.507 -7.498 -20.491 1.00 95.56 133 ASN A C 1
ATOM 1025 O O . ASN A 1 133 ? 19.494 -8.229 -20.544 1.00 95.56 133 ASN A O 1
ATOM 1029 N N . PHE A 1 134 ? 17.649 -7.401 -21.511 1.00 96.94 134 PHE A N 1
ATOM 1030 C CA . PHE A 1 134 ? 17.902 -8.023 -22.816 1.00 96.94 134 PHE A CA 1
ATOM 1031 C C . PHE A 1 134 ? 18.745 -7.140 -23.734 1.00 96.94 134 PHE A C 1
ATOM 1033 O O . PHE A 1 134 ? 19.459 -7.664 -24.582 1.00 96.94 134 PHE A O 1
ATOM 1040 N N . TYR A 1 135 ? 18.624 -5.817 -23.611 1.00 96.94 135 TYR A N 1
ATOM 1041 C CA . TYR A 1 135 ? 19.196 -4.883 -24.578 1.00 96.94 135 TYR A CA 1
ATOM 1042 C C . TYR A 1 135 ? 20.467 -4.216 -24.077 1.00 96.94 135 TYR A C 1
ATOM 1044 O O . TYR A 1 135 ? 21.386 -4.045 -24.866 1.00 96.94 135 TYR A O 1
ATOM 1052 N N . ILE A 1 136 ? 20.535 -3.835 -22.803 1.00 94.69 136 ILE A N 1
ATOM 1053 C CA . ILE A 1 136 ? 21.617 -3.010 -22.266 1.00 94.69 136 ILE A CA 1
ATOM 1054 C C . ILE A 1 136 ? 22.853 -3.859 -21.965 1.00 94.69 136 ILE A C 1
ATOM 1056 O O . ILE A 1 136 ? 22.822 -4.772 -21.145 1.00 94.69 136 ILE A O 1
ATOM 1060 N N . ASP A 1 137 ? 23.972 -3.474 -22.573 1.00 95.62 137 ASP A N 1
ATOM 1061 C CA . ASP A 1 137 ? 25.307 -3.972 -22.269 1.00 95.62 137 ASP A CA 1
ATOM 1062 C C . ASP A 1 137 ? 25.911 -3.144 -21.119 1.00 95.62 137 ASP A C 1
ATOM 1064 O O . ASP A 1 137 ? 26.247 -1.962 -21.270 1.00 95.62 137 ASP A O 1
ATOM 1068 N N . ASP A 1 138 ? 26.074 -3.773 -19.953 1.00 93.38 138 ASP A N 1
ATOM 1069 C CA . ASP A 1 138 ? 26.613 -3.129 -18.751 1.00 93.38 138 ASP A CA 1
ATOM 1070 C C . ASP A 1 138 ? 28.042 -2.584 -18.930 1.00 93.38 138 ASP A C 1
ATOM 1072 O O . ASP A 1 138 ? 28.396 -1.562 -18.327 1.00 93.38 138 ASP A O 1
ATOM 1076 N N . GLU A 1 139 ? 28.880 -3.206 -19.769 1.00 94.44 139 GLU A N 1
ATOM 1077 C CA . GLU A 1 139 ? 30.214 -2.676 -20.049 1.00 94.44 139 GLU A CA 1
ATOM 1078 C C . GLU A 1 139 ? 30.143 -1.407 -20.890 1.00 94.44 139 GLU A C 1
ATOM 1080 O O . GLU A 1 139 ? 30.863 -0.440 -20.610 1.00 94.44 139 GLU A O 1
ATOM 1085 N N . LYS A 1 140 ? 29.294 -1.394 -21.924 1.00 93.06 140 LYS A N 1
ATOM 1086 C CA . LYS A 1 140 ? 29.087 -0.195 -22.748 1.00 93.06 140 LYS A CA 1
ATOM 1087 C C . LYS A 1 140 ? 28.459 0.920 -21.929 1.00 93.06 140 LYS A C 1
ATOM 1089 O O . LYS A 1 140 ? 28.952 2.045 -21.976 1.00 93.06 140 LYS A O 1
ATOM 1094 N N . LYS A 1 141 ? 27.464 0.602 -21.097 1.00 90.88 141 LYS A N 1
ATOM 1095 C CA . LYS A 1 141 ? 26.851 1.533 -20.143 1.00 90.88 141 LYS A CA 1
ATOM 1096 C C . LYS A 1 141 ? 27.883 2.152 -19.207 1.00 90.88 141 LYS A C 1
ATOM 1098 O O . LYS A 1 141 ? 27.900 3.371 -19.041 1.00 90.88 141 LYS A O 1
ATOM 1103 N N . LYS A 1 142 ? 28.781 1.345 -18.635 1.00 90.62 142 LYS A N 1
ATOM 1104 C CA . LYS A 1 142 ? 29.864 1.840 -17.776 1.00 90.62 142 LYS A CA 1
ATOM 1105 C C . LYS A 1 142 ? 30.823 2.758 -18.538 1.00 90.62 142 LYS A C 1
ATOM 1107 O O . LYS A 1 142 ? 31.083 3.867 -18.083 1.00 90.62 142 LYS A O 1
ATOM 1112 N N . LYS A 1 143 ? 31.295 2.338 -19.718 1.0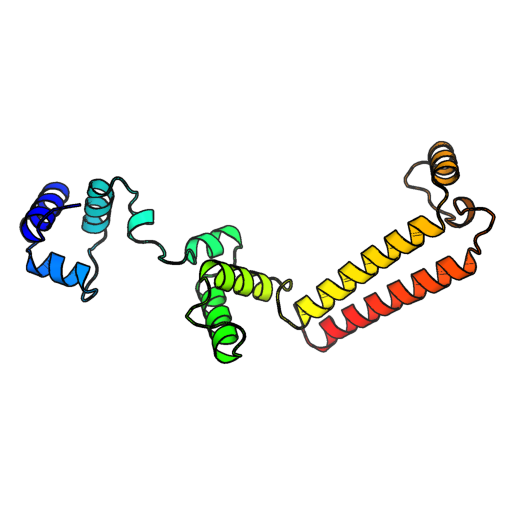0 90.31 143 LYS A N 1
ATOM 1113 C CA . LYS A 1 143 ? 32.181 3.150 -20.578 1.00 90.31 143 LYS A CA 1
ATOM 1114 C C . LYS A 1 143 ? 31.527 4.479 -20.967 1.00 90.31 143 LYS A C 1
ATOM 1116 O O . LYS A 1 143 ? 32.197 5.511 -20.993 1.00 90.31 143 LYS A O 1
ATOM 1121 N N . TYR A 1 144 ?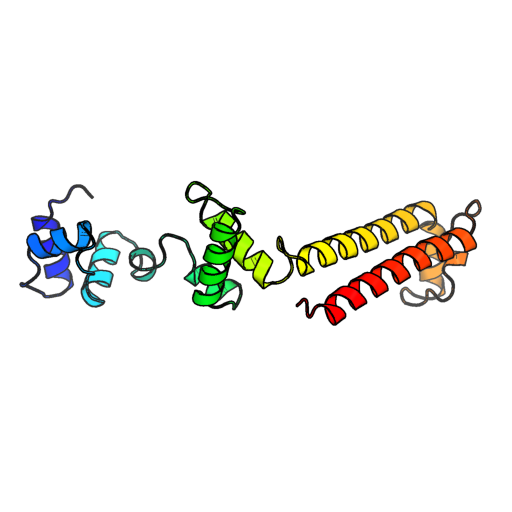 30.226 4.462 -21.252 1.00 87.12 144 TYR A N 1
ATOM 1122 C CA . TYR A 1 144 ? 29.448 5.659 -21.553 1.00 87.12 144 TYR A CA 1
ATOM 1123 C C . TYR A 1 144 ? 29.377 6.589 -20.334 1.00 87.12 144 TYR A C 1
ATOM 1125 O O . TYR A 1 144 ? 29.695 7.774 -20.445 1.00 87.12 144 TYR A O 1
ATOM 1133 N N . ALA A 1 145 ? 29.035 6.056 -19.157 1.00 87.00 145 ALA A N 1
ATOM 1134 C CA . ALA A 1 145 ? 28.959 6.821 -17.913 1.00 87.00 145 ALA A CA 1
ATOM 1135 C C . ALA A 1 145 ? 30.310 7.444 -17.518 1.00 87.00 145 ALA A C 1
ATOM 1137 O O . ALA A 1 145 ? 30.345 8.604 -17.113 1.00 87.00 145 ALA A O 1
ATOM 1138 N N . ASP A 1 146 ? 31.418 6.722 -17.701 1.00 87.06 146 ASP A N 1
ATOM 1139 C CA . ASP A 1 146 ? 32.772 7.235 -17.452 1.00 87.06 146 ASP A CA 1
ATOM 1140 C C . ASP A 1 146 ? 33.128 8.399 -18.398 1.00 87.06 146 ASP A C 1
ATOM 1142 O O . ASP A 1 146 ? 33.851 9.322 -18.020 1.00 87.06 146 ASP A O 1
ATOM 1146 N N . LYS A 1 147 ? 32.609 8.376 -19.633 1.00 85.56 147 LYS A N 1
ATOM 1147 C CA . LYS A 1 147 ? 32.903 9.374 -20.670 1.00 85.56 147 LYS A CA 1
ATOM 1148 C C . LYS A 1 147 ? 32.024 10.624 -20.586 1.00 85.56 147 LYS A C 1
ATOM 1150 O O . LYS A 1 147 ? 32.510 11.720 -20.862 1.00 85.56 147 LYS A O 1
ATOM 1155 N N . TYR A 1 148 ? 30.746 10.468 -20.247 1.00 83.19 148 TYR A N 1
ATOM 1156 C CA . TYR A 1 148 ? 29.740 11.534 -20.344 1.00 83.19 148 TYR A CA 1
ATOM 1157 C C . TYR A 1 148 ? 29.066 11.889 -19.008 1.00 83.19 148 TYR A C 1
ATOM 1159 O O . TYR A 1 148 ? 28.328 12.873 -18.942 1.00 83.19 148 TYR A O 1
ATOM 1167 N N . GLY A 1 149 ? 29.337 11.131 -17.943 1.00 77.31 149 GLY A N 1
ATOM 1168 C CA . GLY A 1 149 ? 28.700 11.267 -16.634 1.00 77.31 149 GLY A CA 1
ATOM 1169 C C . GLY A 1 149 ? 27.359 10.528 -16.528 1.00 77.31 149 GLY A C 1
ATOM 1170 O O . GLY A 1 149 ? 26.635 10.366 -17.506 1.00 77.31 149 GLY A O 1
ATOM 1171 N N . LEU A 1 150 ? 27.001 10.120 -15.303 1.00 65.56 150 LEU A N 1
ATOM 1172 C CA . LEU A 1 150 ? 25.809 9.312 -14.967 1.00 65.56 150 LEU A CA 1
ATOM 1173 C C . LEU A 1 150 ? 24.452 9.907 -15.391 1.00 65.56 150 LEU A C 1
ATOM 1175 O O . LEU A 1 150 ? 23.469 9.177 -15.440 1.00 65.56 150 LEU A O 1
ATOM 1179 N N . LEU A 1 151 ? 24.378 11.216 -15.652 1.00 59.59 151 LEU A N 1
ATOM 1180 C CA . LEU A 1 151 ? 23.136 11.922 -16.001 1.00 59.59 151 LEU A CA 1
ATOM 1181 C C . LEU A 1 151 ? 22.966 12.150 -17.509 1.00 59.59 151 LEU A C 1
ATOM 1183 O O . LEU A 1 151 ? 21.950 12.694 -17.935 1.00 59.59 151 LEU A O 1
ATOM 1187 N N . SER A 1 152 ? 23.949 11.758 -18.318 1.00 59.66 152 SER A N 1
ATOM 1188 C CA . SER A 1 152 ? 23.897 11.900 -19.766 1.00 59.66 152 SER A CA 1
ATOM 1189 C C . SER A 1 152 ? 23.610 10.532 -20.371 1.00 59.66 152 SER A C 1
ATOM 1191 O O . SER A 1 152 ? 24.526 9.756 -20.579 1.00 59.66 152 SER A O 1
ATOM 1193 N N . PHE A 1 153 ? 22.348 10.213 -20.645 1.00 60.50 153 PHE A N 1
ATOM 1194 C CA . PHE A 1 153 ? 21.983 9.125 -21.563 1.00 60.50 153 PHE A CA 1
ATOM 1195 C C . PHE A 1 153 ? 21.299 9.756 -22.772 1.00 60.50 153 PHE A C 1
ATOM 1197 O O . PHE A 1 153 ? 20.107 9.585 -22.999 1.00 60.50 153 PHE A O 1
ATOM 1204 N N . ALA A 1 154 ? 22.044 10.592 -23.498 1.00 57.41 154 ALA A N 1
ATOM 1205 C CA . ALA A 1 154 ? 21.519 11.283 -24.673 1.00 57.41 154 ALA A CA 1
ATOM 1206 C C . ALA A 1 154 ? 21.228 10.319 -25.840 1.00 57.41 154 ALA A C 1
ATOM 1208 O O . ALA A 1 154 ? 20.425 10.657 -26.705 1.00 57.41 154 ALA A O 1
ATOM 1209 N N . ASN A 1 155 ? 21.845 9.130 -25.845 1.00 73.56 155 ASN A N 1
ATOM 1210 C CA . ASN A 1 155 ? 21.525 8.054 -26.773 1.00 73.56 155 ASN A CA 1
ATOM 1211 C C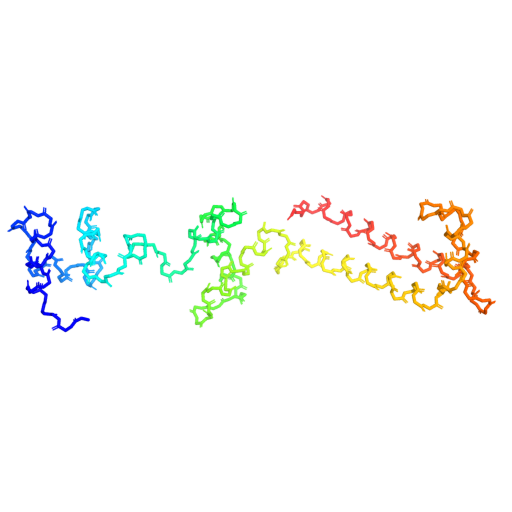 . ASN A 1 155 ? 21.645 6.686 -26.078 1.00 73.56 155 ASN A C 1
ATOM 1213 O O . ASN A 1 155 ? 22.745 6.269 -25.720 1.00 73.56 155 ASN A O 1
ATOM 1217 N N . LEU A 1 156 ? 20.516 6.007 -25.853 1.00 80.12 156 LEU A N 1
ATOM 1218 C CA . LEU A 1 156 ? 20.499 4.663 -25.256 1.00 80.12 156 LEU A CA 1
ATOM 1219 C C . LEU A 1 156 ? 21.029 3.597 -26.226 1.00 80.12 156 LEU A C 1
ATOM 1221 O O . LEU A 1 156 ? 21.526 2.566 -25.787 1.00 80.12 156 LEU A O 1
ATOM 1225 N N . ASP A 1 157 ? 21.007 3.867 -27.529 1.00 89.19 157 ASP A N 1
ATOM 1226 C CA . ASP A 1 157 ? 21.403 2.889 -28.545 1.00 89.19 157 ASP A CA 1
ATOM 1227 C C . ASP A 1 157 ? 22.892 2.534 -28.440 1.00 89.19 157 ASP A C 1
ATOM 1229 O O . ASP A 1 157 ? 23.293 1.395 -28.673 1.00 89.19 157 ASP A O 1
ATOM 1233 N N . ASP A 1 158 ? 23.713 3.494 -28.004 1.00 89.50 158 ASP A N 1
ATOM 1234 C CA . ASP A 1 158 ? 25.161 3.328 -27.845 1.00 89.50 158 ASP A CA 1
ATOM 1235 C C . ASP A 1 158 ? 25.529 2.342 -26.722 1.00 89.50 158 ASP A C 1
ATOM 1237 O O . ASP A 1 158 ? 26.676 1.888 -26.641 1.00 89.50 158 ASP A O 1
ATOM 1241 N N . ILE A 1 159 ? 24.579 2.027 -25.835 1.00 92.69 159 ILE A N 1
ATOM 1242 C CA . ILE A 1 159 ? 24.783 1.122 -24.703 1.00 92.69 159 ILE A CA 1
ATOM 1243 C C . ILE A 1 159 ? 24.108 -0.236 -24.894 1.00 92.69 159 ILE A C 1
ATOM 1245 O O . ILE A 1 159 ? 24.116 -1.031 -23.958 1.00 92.69 159 ILE A O 1
ATOM 1249 N N . PHE A 1 160 ? 23.549 -0.530 -26.070 1.00 95.94 160 PHE A N 1
ATOM 1250 C CA . PHE A 1 160 ? 22.942 -1.833 -26.340 1.00 95.94 160 PHE A CA 1
ATOM 1251 C C . PHE A 1 160 ? 23.957 -2.893 -26.786 1.00 95.94 160 PHE A C 1
ATOM 1253 O O . PHE A 1 160 ? 25.018 -2.569 -27.327 1.00 95.94 160 PHE A O 1
ATOM 1260 N N . TYR A 1 161 ? 23.635 -4.172 -26.586 1.00 97.00 161 TYR A N 1
ATOM 1261 C CA . TYR A 1 161 ? 24.355 -5.290 -27.200 1.00 97.00 161 TYR A CA 1
ATOM 1262 C C . TYR A 1 161 ? 24.327 -5.190 -28.736 1.00 97.00 161 TYR A C 1
ATOM 1264 O O . TYR A 1 161 ? 23.341 -4.748 -29.323 1.00 97.00 161 TYR A O 1
ATOM 1272 N N . ASP A 1 162 ? 25.421 -5.590 -29.396 1.00 95.69 162 ASP A N 1
ATOM 1273 C CA . ASP A 1 162 ? 25.612 -5.396 -30.848 1.00 95.69 162 ASP A CA 1
ATOM 1274 C C . ASP A 1 162 ? 24.648 -6.214 -31.727 1.00 95.69 162 ASP A C 1
ATOM 1276 O O . ASP A 1 162 ? 24.449 -5.885 -32.896 1.00 95.69 162 ASP A O 1
ATOM 1280 N N . ASP A 1 163 ? 24.079 -7.296 -31.195 1.00 96.69 163 ASP A N 1
ATOM 1281 C CA . ASP A 1 163 ? 23.133 -8.179 -31.883 1.00 96.69 163 ASP A CA 1
ATOM 1282 C C . ASP A 1 163 ? 21.662 -7.788 -31.670 1.00 96.69 163 ASP A C 1
ATOM 1284 O O . ASP A 1 163 ? 20.762 -8.412 -32.238 1.00 96.69 163 ASP A O 1
ATOM 1288 N N . MET A 1 164 ? 21.411 -6.730 -30.898 1.00 96.75 164 MET A N 1
ATOM 1289 C CA . MET A 1 164 ? 20.073 -6.234 -30.603 1.00 96.75 164 MET A CA 1
ATOM 1290 C C . MET A 1 164 ? 19.682 -5.101 -31.555 1.00 96.75 164 MET A C 1
ATOM 1292 O O . MET A 1 164 ? 20.505 -4.283 -31.954 1.00 96.75 164 ME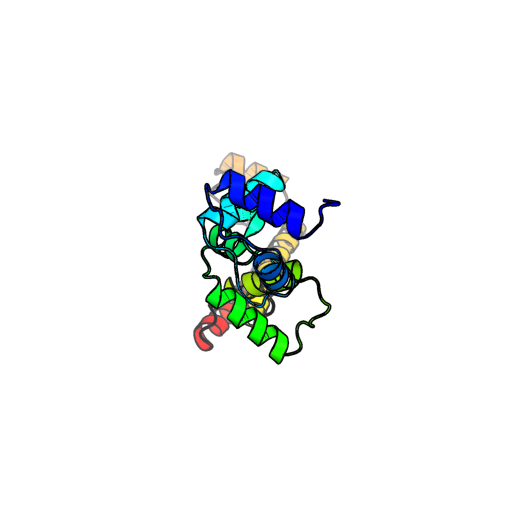T A O 1
ATOM 1296 N N . ASN A 1 165 ? 18.398 -5.034 -31.917 1.00 96.81 165 ASN A N 1
ATOM 1297 C CA . ASN A 1 165 ? 17.865 -3.971 -32.772 1.00 96.81 165 ASN A CA 1
ATOM 1298 C C . ASN A 1 165 ? 17.282 -2.824 -31.914 1.00 96.81 165 ASN A C 1
ATOM 1300 O O . ASN A 1 165 ? 16.237 -3.040 -31.289 1.00 96.81 165 ASN A O 1
ATOM 1304 N N . PRO A 1 166 ? 17.881 -1.615 -31.912 1.00 95.12 166 PRO A N 1
ATOM 1305 C CA . PRO A 1 166 ? 17.406 -0.488 -31.106 1.00 95.12 166 PRO A CA 1
ATOM 1306 C C . PRO A 1 166 ? 15.954 -0.086 -31.391 1.00 95.12 166 PRO A C 1
ATOM 1308 O O . PRO A 1 166 ? 15.211 0.235 -30.466 1.00 95.12 166 PRO A O 1
ATOM 1311 N N . ASP A 1 167 ? 15.499 -0.183 -32.643 1.00 96.31 167 ASP A N 1
ATOM 1312 C CA . ASP A 1 167 ? 14.125 0.180 -33.010 1.00 96.31 167 ASP A CA 1
ATOM 1313 C C . ASP A 1 167 ? 13.096 -0.706 -32.292 1.00 96.31 167 ASP A C 1
ATOM 1315 O O . ASP A 1 167 ? 12.025 -0.242 -31.897 1.00 96.31 167 ASP A O 1
ATOM 1319 N N . VAL A 1 168 ? 13.428 -1.984 -32.070 1.00 97.75 168 VAL A N 1
ATOM 1320 C CA . VAL A 1 168 ? 12.551 -2.915 -31.347 1.00 97.75 168 VAL A CA 1
ATOM 1321 C C . VAL A 1 168 ? 12.465 -2.537 -29.866 1.00 97.75 168 VAL A C 1
ATOM 1323 O O . VAL A 1 168 ? 11.369 -2.562 -29.307 1.00 97.75 168 VAL A O 1
ATOM 1326 N N . TYR A 1 169 ? 13.578 -2.132 -29.241 1.00 96.69 169 TYR A N 1
ATOM 1327 C CA . TYR A 1 169 ? 13.579 -1.610 -27.868 1.00 96.69 169 TYR A CA 1
ATOM 1328 C C . TYR A 1 169 ? 12.660 -0.392 -27.741 1.00 96.69 169 TYR A C 1
ATOM 1330 O O . TYR A 1 169 ? 11.776 -0.369 -26.881 1.00 96.69 169 TYR A O 1
ATOM 1338 N N . HIS A 1 170 ? 12.830 0.591 -28.631 1.00 95.19 170 HIS A N 1
ATOM 1339 C CA . HIS A 1 170 ? 12.054 1.832 -28.609 1.00 95.19 170 HIS A CA 1
ATOM 1340 C C . HIS A 1 170 ? 10.561 1.583 -28.807 1.00 95.19 170 HIS A C 1
ATOM 1342 O O . HIS A 1 170 ? 9.748 2.172 -28.095 1.00 95.19 170 HIS A O 1
ATOM 1348 N N . GLU A 1 171 ? 10.179 0.684 -29.717 1.00 98.12 171 GLU A N 1
ATOM 1349 C CA . GLU A 1 171 ? 8.770 0.331 -29.920 1.00 98.12 171 GLU A CA 1
ATOM 1350 C C . GLU A 1 171 ? 8.180 -0.424 -28.717 1.00 98.12 171 GLU A C 1
ATOM 1352 O O . GLU A 1 171 ? 7.064 -0.108 -28.297 1.00 98.12 171 GLU A O 1
ATOM 1357 N N . ILE A 1 172 ? 8.921 -1.347 -28.087 1.00 98.00 172 ILE A N 1
ATOM 1358 C CA . ILE A 1 172 ? 8.473 -1.991 -26.839 1.00 98.00 172 ILE A CA 1
ATOM 1359 C C . ILE A 1 172 ? 8.275 -0.938 -25.744 1.00 98.00 172 ILE A C 1
ATOM 1361 O O . ILE A 1 172 ? 7.212 -0.885 -25.120 1.00 98.00 172 ILE A O 1
ATOM 1365 N N . PHE A 1 173 ? 9.265 -0.070 -25.524 1.00 95.19 173 PHE A N 1
ATOM 1366 C CA . PHE A 1 173 ? 9.196 0.948 -24.479 1.00 95.19 173 PHE A CA 1
ATOM 1367 C C . PHE A 1 173 ? 8.045 1.929 -24.726 1.00 95.19 173 PHE A C 1
ATOM 1369 O O . PHE A 1 173 ? 7.300 2.264 -23.807 1.00 95.19 173 PHE A O 1
ATOM 1376 N N . LYS A 1 174 ? 7.819 2.326 -25.979 1.00 97.06 174 LYS A N 1
ATOM 1377 C CA . LYS A 1 174 ? 6.680 3.154 -26.385 1.00 97.06 174 LYS A CA 1
ATOM 1378 C C . LYS A 1 174 ? 5.337 2.479 -26.111 1.00 97.06 174 LYS A C 1
ATOM 1380 O O . LYS A 1 174 ? 4.429 3.148 -25.625 1.00 97.06 174 LYS A O 1
ATOM 1385 N N . ILE A 1 175 ? 5.193 1.176 -26.370 1.00 98.50 175 ILE A N 1
ATOM 1386 C CA . ILE A 1 175 ? 3.976 0.422 -26.016 1.00 98.50 175 ILE A CA 1
ATOM 1387 C C . ILE A 1 175 ? 3.747 0.460 -24.501 1.00 98.50 175 ILE A C 1
ATOM 1389 O O . ILE A 1 175 ? 2.632 0.749 -24.061 1.00 98.50 175 ILE A O 1
ATOM 1393 N N . LEU A 1 176 ? 4.792 0.220 -23.704 1.00 97.88 176 LEU A N 1
ATOM 1394 C CA . LEU A 1 176 ? 4.719 0.257 -22.241 1.00 97.88 176 LEU A CA 1
ATOM 1395 C C . LEU A 1 176 ? 4.321 1.652 -21.725 1.00 97.88 176 LEU A C 1
ATOM 1397 O O . LEU A 1 176 ? 3.399 1.762 -20.916 1.00 97.88 176 LEU A O 1
ATOM 1401 N N . GLN A 1 177 ? 4.942 2.720 -22.240 1.00 96.00 177 GLN A N 1
ATOM 1402 C CA . GLN A 1 177 ? 4.611 4.102 -21.866 1.00 96.00 177 GLN A CA 1
ATOM 1403 C C . GLN A 1 177 ? 3.190 4.491 -22.285 1.00 96.00 177 GLN A C 1
ATOM 1405 O O . GLN A 1 177 ? 2.448 5.049 -21.483 1.00 96.00 177 GLN A O 1
ATOM 1410 N N . ASN A 1 178 ? 2.776 4.153 -23.509 1.00 98.12 178 ASN A N 1
ATOM 1411 C CA . ASN A 1 178 ? 1.416 4.417 -23.979 1.00 98.12 178 ASN A CA 1
ATOM 1412 C C . ASN A 1 178 ? 0.372 3.692 -23.129 1.00 98.12 178 ASN A C 1
ATOM 1414 O O . ASN A 1 178 ? -0.653 4.278 -22.794 1.00 98.12 178 ASN A O 1
ATOM 1418 N N . THR A 1 179 ? 0.643 2.442 -22.751 1.00 98.31 179 THR A N 1
ATOM 1419 C CA . THR A 1 179 ? -0.250 1.672 -21.878 1.00 98.31 179 THR A CA 1
ATOM 1420 C C . THR A 1 179 ? -0.371 2.340 -20.512 1.00 98.31 179 THR A C 1
ATOM 1422 O O . THR A 1 179 ? -1.478 2.503 -20.013 1.00 98.31 179 THR A O 1
ATOM 1425 N N . ARG A 1 180 ? 0.747 2.790 -19.929 1.00 97.38 180 ARG A N 1
ATOM 1426 C CA . ARG A 1 180 ? 0.738 3.520 -18.657 1.00 97.38 180 ARG A CA 1
ATOM 1427 C C . ARG A 1 180 ? -0.053 4.830 -18.741 1.00 97.38 180 ARG A C 1
ATOM 1429 O O . ARG A 1 180 ? -0.892 5.066 -17.886 1.00 97.38 180 ARG A O 1
ATOM 1436 N N . MET A 1 181 ? 0.136 5.626 -19.794 1.00 97.12 181 MET A N 1
ATOM 1437 C CA . MET A 1 181 ? -0.647 6.857 -19.992 1.00 97.12 181 MET A CA 1
ATOM 1438 C C . MET A 1 181 ? -2.150 6.570 -20.109 1.00 97.12 181 MET A C 1
ATOM 1440 O O . MET A 1 181 ? -2.959 7.262 -19.506 1.00 97.12 181 MET A O 1
ATOM 1444 N N . GLN A 1 182 ? -2.537 5.511 -20.825 1.00 98.25 182 GLN A N 1
ATOM 1445 C CA . GLN A 1 182 ? -3.946 5.112 -20.932 1.00 98.25 182 GLN A CA 1
ATOM 1446 C C . GLN A 1 182 ? -4.537 4.651 -19.593 1.00 98.25 182 GLN A C 1
ATOM 1448 O O . GLN A 1 182 ? -5.734 4.812 -19.362 1.00 98.25 182 GLN A O 1
ATOM 1453 N N . LEU A 1 183 ? -3.724 4.061 -18.716 1.00 97.50 183 LEU A N 1
ATOM 1454 C CA . LEU A 1 183 ? -4.125 3.698 -17.358 1.00 97.50 183 LEU A CA 1
ATOM 1455 C C . LEU A 1 183 ? -4.320 4.941 -16.474 1.00 97.50 183 LEU A C 1
ATOM 1457 O O . LEU A 1 183 ? -5.325 5.022 -15.765 1.00 97.50 183 LEU A O 1
ATOM 1461 N N . ASP A 1 184 ? -3.433 5.931 -16.584 1.00 95.12 184 ASP A N 1
ATOM 1462 C CA . ASP A 1 184 ? -3.582 7.228 -15.913 1.00 95.12 184 ASP A CA 1
ATOM 1463 C C . ASP A 1 184 ? -4.857 7.962 -16.383 1.00 95.12 184 ASP A C 1
ATOM 1465 O O . ASP A 1 184 ? -5.641 8.437 -15.557 1.00 95.12 184 ASP A O 1
ATOM 1469 N N . ASP A 1 185 ? -5.149 7.951 -17.690 1.00 97.19 185 ASP A N 1
ATOM 1470 C CA . ASP A 1 185 ? -6.387 8.516 -18.251 1.00 97.19 185 ASP A CA 1
ATOM 1471 C C . ASP A 1 185 ? -7.647 7.855 -17.656 1.00 97.19 185 ASP A C 1
ATOM 1473 O O . ASP A 1 185 ? -8.677 8.508 -17.457 1.00 97.19 185 ASP A O 1
ATOM 1477 N N . LEU A 1 186 ? -7.600 6.548 -17.355 1.00 97.25 186 LEU A N 1
ATOM 1478 C CA . LEU A 1 186 ? -8.710 5.850 -16.697 1.00 97.25 186 LEU A CA 1
ATOM 1479 C C . LEU A 1 186 ? -8.906 6.334 -15.258 1.00 97.25 186 LEU A C 1
ATOM 1481 O O . LEU A 1 186 ? -10.056 6.514 -14.845 1.00 97.25 186 LEU A O 1
ATOM 1485 N N . LYS A 1 187 ? -7.821 6.571 -14.510 1.00 94.38 187 LYS A N 1
ATOM 1486 C CA . LYS A 1 187 ? -7.915 7.129 -13.153 1.00 94.38 187 LYS A CA 1
ATOM 1487 C C . LYS A 1 187 ? -8.577 8.498 -13.168 1.00 94.38 187 LYS A C 1
ATOM 1489 O O . LYS A 1 187 ? -9.502 8.731 -12.391 1.00 94.38 187 LYS A O 1
ATOM 1494 N N . GLU A 1 188 ? -8.171 9.370 -14.088 1.00 94.81 188 GLU A N 1
ATOM 1495 C CA . GLU A 1 188 ? -8.757 10.704 -14.211 1.00 94.81 188 GLU A CA 1
ATOM 1496 C C . GLU A 1 188 ? -10.236 10.633 -14.619 1.00 94.81 188 GLU A C 1
ATOM 1498 O O . GLU A 1 188 ? -11.095 11.243 -13.975 1.00 94.81 188 GLU A O 1
ATOM 1503 N N . LYS A 1 189 ? -10.559 9.815 -15.630 1.00 97.12 189 LYS A N 1
ATOM 1504 C CA . LYS A 1 189 ? -11.922 9.645 -16.153 1.00 97.12 189 LYS A CA 1
ATOM 1505 C C . LYS A 1 189 ? -12.921 9.147 -15.109 1.00 97.12 189 LYS A C 1
ATOM 1507 O O . LYS A 1 189 ? -14.083 9.552 -15.148 1.00 97.12 189 LYS A O 1
ATOM 1512 N N . TYR A 1 190 ? -12.505 8.235 -14.232 1.00 96.06 190 TYR A N 1
ATOM 1513 C CA . TYR A 1 190 ? -13.377 7.634 -13.218 1.00 96.06 190 TYR A CA 1
ATOM 1514 C C . TYR A 1 190 ? -13.176 8.221 -11.815 1.00 96.06 190 TYR A C 1
ATOM 1516 O O . TYR A 1 190 ? -13.781 7.724 -10.868 1.00 96.06 190 TYR A O 1
ATOM 1524 N N . HIS A 1 191 ? -12.381 9.291 -11.684 1.00 92.25 191 HIS A N 1
ATOM 1525 C CA . HIS A 1 191 ? -12.072 9.950 -10.410 1.00 92.25 191 HIS A CA 1
ATOM 1526 C C . HIS A 1 191 ? -11.529 8.974 -9.354 1.00 92.25 191 HIS A C 1
ATOM 1528 O O . HIS A 1 191 ? -11.958 8.966 -8.199 1.00 92.25 191 HIS A O 1
ATOM 1534 N N . LEU A 1 192 ? -10.603 8.117 -9.785 1.00 89.12 192 LEU A N 1
ATOM 1535 C CA . LEU A 1 192 ? -9.915 7.163 -8.926 1.00 89.12 192 LEU A CA 1
ATOM 1536 C C . LEU A 1 192 ? -8.734 7.883 -8.261 1.00 89.12 192 LEU A C 1
ATOM 1538 O O . LEU A 1 192 ? -7.902 8.476 -8.950 1.00 89.12 192 LEU A O 1
ATOM 1542 N N . HIS A 1 193 ? -8.690 7.853 -6.931 1.00 70.44 193 HIS A N 1
ATOM 1543 C CA . HIS A 1 193 ? -7.656 8.473 -6.101 1.00 70.44 193 HIS A CA 1
ATOM 1544 C C . HIS A 1 193 ? -6.975 7.425 -5.230 1.00 70.44 193 HIS A C 1
ATOM 1546 O O . HIS A 1 193 ? -7.687 6.490 -4.789 1.00 70.44 193 HIS A O 1
#

Foldseek 3Di:
DPDQLQRLQVQLCVQLVHPPRHSVNSVCCVVVVDHDDPSSLQSVCVVVVHHSCVSPDDPQCLVVLCVVLVPHSVQLVVLLVVCVVVVVDDPPDRSNVSSVQSSCVVVLCHPDLSNVLVVVLVVLVVVLVVLCVQFFAPVQVVVCCVVPNPPDCVDRNSGTDPPDDVVVNVVSNVVSVVVNVVSVVVCVVVVPD

pLDDT: mean 89.11, std 9.22, range [57.41, 98.5]

InterPro domains:
  IPR001387 Cro/C1-type, helix-turn-helix domain [PF01381] (2-55)
  IPR001387 Cro/C1-type, helix-turn-helix domain [PS50943] (2-55)
  IPR001387 Cro/C1-type, helix-turn-helix domain [cd00093] (1-55)
  IPR010982 Lambda repressor-like, DNA-binding domain superfamily [G3DSA:1.10.260.40] (1-55)
  IPR010982 Lambda repressor-like, DNA-binding domain superfamily [SSF47413] (1-60)

Secondary structure (DSSP, 8-state):
----HHHHHHHHHHHHT-S---HHHHHHHHTTSSPPPHHHHHHHHHHHTS-HHHHHS-TT-HHHHHHHH---HHHHHHHHHHHHHTTSS-TTS-HHHHHHHHHHHHTTSSSSHHHHHHHHHHHHHHHHHHHHHHHB-HHHHHHHHHHH-TT--S-SGGGB-TTS-HHHHHHHHHHHHHHHHHHHHHHHHHT--

Organism: NCBI:txid1423770